Protein AF-A0A660QRM2-F1 (afdb_monomer_lite)

Structure (mmCIF, N/CA/C/O backbone):
data_AF-A0A660QRM2-F1
#
_entry.id   AF-A0A660QRM2-F1
#
loop_
_atom_site.group_PDB
_atom_site.id
_atom_site.type_symbol
_atom_site.label_atom_id
_atom_site.label_alt_id
_atom_site.label_comp_id
_atom_site.label_asym_id
_atom_site.label_entity_id
_atom_site.label_seq_id
_atom_site.pdbx_PDB_ins_code
_atom_site.Cartn_x
_atom_site.Cartn_y
_atom_site.Cartn_z
_atom_site.occupancy
_atom_site.B_iso_or_equiv
_atom_site.auth_seq_id
_atom_site.auth_comp_id
_atom_site.auth_asym_id
_atom_site.auth_atom_id
_atom_site.pdbx_PDB_model_num
ATOM 1 N N . MET A 1 1 ? -3.261 41.865 51.664 1.00 60.72 1 MET A N 1
ATOM 2 C CA . MET A 1 1 ? -3.928 40.874 50.788 1.00 60.72 1 MET A CA 1
ATOM 3 C C . MET A 1 1 ? -4.276 39.643 51.621 1.00 60.72 1 MET A C 1
ATOM 5 O O . MET A 1 1 ? -3.426 39.176 52.366 1.00 60.72 1 MET A O 1
ATOM 9 N N . ASN A 1 2 ? -5.534 39.198 51.614 1.00 83.25 2 ASN A N 1
ATOM 10 C CA . ASN A 1 2 ? -6.059 38.264 52.617 1.00 83.25 2 ASN A CA 1
ATOM 11 C C . ASN A 1 2 ? -5.697 36.808 52.259 1.00 83.25 2 ASN A C 1
ATOM 13 O O . ASN A 1 2 ? -6.179 36.287 51.256 1.00 83.25 2 ASN A O 1
ATOM 17 N N . ARG A 1 3 ? -4.855 36.141 53.064 1.00 80.56 3 ARG A N 1
ATOM 18 C CA . ARG A 1 3 ? -4.333 34.781 52.787 1.00 80.56 3 ARG A CA 1
ATOM 19 C C . ARG A 1 3 ? -5.447 33.754 52.542 1.00 80.56 3 ARG A C 1
ATOM 21 O O . ARG A 1 3 ? -5.286 32.860 51.722 1.00 80.56 3 ARG A O 1
ATOM 28 N N . LYS A 1 4 ? -6.600 33.926 53.199 1.00 81.94 4 LYS A N 1
ATOM 29 C CA . LYS A 1 4 ? -7.799 33.094 52.997 1.00 81.94 4 LYS A CA 1
ATOM 30 C C . LYS A 1 4 ? -8.389 33.239 51.591 1.00 81.94 4 LYS A C 1
ATOM 32 O O . LYS A 1 4 ? -8.782 32.245 50.999 1.00 81.94 4 LYS A O 1
ATOM 37 N N . LEU A 1 5 ? -8.400 34.455 51.044 1.00 84.62 5 LEU A N 1
ATOM 38 C CA . LEU A 1 5 ? -8.906 34.727 49.697 1.00 84.62 5 LEU A CA 1
ATOM 39 C C . LEU A 1 5 ? -8.019 34.069 48.631 1.00 84.62 5 LEU A C 1
ATOM 41 O O . LEU A 1 5 ? -8.527 33.523 47.659 1.00 84.62 5 LEU A O 1
ATOM 45 N N . PHE A 1 6 ? -6.703 34.056 48.860 1.00 87.38 6 PHE A N 1
ATOM 46 C CA . PHE A 1 6 ? -5.743 33.404 47.968 1.00 87.38 6 PHE A CA 1
ATOM 47 C C . PHE A 1 6 ? -5.925 31.878 47.940 1.00 87.38 6 PHE A C 1
ATOM 49 O O . PHE A 1 6 ? -5.910 31.275 46.873 1.00 87.38 6 PHE A O 1
ATOM 56 N N . VAL A 1 7 ? -6.166 31.260 49.104 1.00 89.62 7 VAL A N 1
ATOM 57 C CA . VAL A 1 7 ? -6.441 29.815 49.207 1.00 89.62 7 VAL A CA 1
ATOM 58 C C . VAL A 1 7 ? -7.748 29.445 48.502 1.00 89.62 7 VAL A C 1
ATOM 60 O O . VAL A 1 7 ? -7.779 28.464 47.767 1.00 89.62 7 VAL A O 1
ATOM 63 N N . VAL A 1 8 ? -8.809 30.241 48.674 1.00 91.88 8 VAL A N 1
ATOM 64 C CA . VAL A 1 8 ? -10.092 30.011 47.987 1.00 91.88 8 VAL A CA 1
ATOM 65 C C . VAL A 1 8 ? -9.934 30.144 46.473 1.00 91.88 8 VAL A C 1
ATOM 67 O O . VAL A 1 8 ? -10.384 29.272 45.737 1.00 91.88 8 VAL A O 1
ATOM 70 N N . PHE A 1 9 ? -9.251 31.189 46.001 1.00 92.62 9 PHE A N 1
ATOM 71 C CA . PHE A 1 9 ? -9.015 31.394 44.571 1.00 92.62 9 PHE A CA 1
ATOM 72 C C . PHE A 1 9 ? -8.204 30.249 43.947 1.00 92.62 9 PHE A C 1
ATOM 74 O O . PHE A 1 9 ? -8.529 29.782 42.855 1.00 92.62 9 PHE A O 1
ATOM 81 N N . TRP A 1 10 ? -7.184 29.757 44.657 1.00 94.31 10 TRP A N 1
ATOM 82 C CA . TRP A 1 10 ? -6.386 28.614 44.217 1.00 94.31 10 TRP A CA 1
ATOM 83 C C . TRP A 1 10 ? -7.221 27.330 44.119 1.00 94.31 10 TRP A C 1
ATOM 85 O O . TRP A 1 10 ? -7.168 26.652 43.099 1.00 94.31 10 TRP A O 1
ATOM 95 N N . PHE A 1 11 ? -8.061 27.042 45.119 1.00 95.31 11 PHE A N 1
ATOM 96 C CA . PHE A 1 11 ? -8.972 25.892 45.087 1.00 95.31 11 PHE A CA 1
ATOM 97 C C . PHE A 1 11 ? -9.984 25.964 43.940 1.00 95.31 11 PHE A C 1
ATOM 99 O O . PHE A 1 11 ? -10.204 24.967 43.257 1.00 95.31 11 PHE A O 1
ATOM 106 N N . VAL A 1 12 ? -10.581 27.136 43.702 1.00 94.81 12 VAL A N 1
ATOM 107 C CA . VAL A 1 12 ? -11.530 27.334 42.593 1.00 94.81 12 VAL A CA 1
ATOM 108 C C . VAL A 1 12 ? -10.831 27.162 41.245 1.00 94.81 12 VAL A C 1
ATOM 110 O O . VAL A 1 12 ? -11.369 26.503 40.362 1.00 94.81 12 VAL A O 1
ATOM 113 N N . SER A 1 13 ? -9.613 27.688 41.101 1.00 93.06 13 SER A N 1
ATOM 114 C CA . SER A 1 13 ? -8.819 27.535 39.876 1.00 93.06 13 SER A CA 1
ATOM 115 C C . SER A 1 13 ? -8.425 26.076 39.628 1.00 93.06 13 SER A C 1
ATOM 117 O O . SER A 1 13 ? -8.513 25.608 38.498 1.00 93.06 13 SER A O 1
ATOM 119 N N . ALA A 1 14 ? -8.049 25.338 40.677 1.00 94.44 14 ALA A N 1
ATOM 120 C CA . ALA A 1 14 ? -7.732 23.914 40.588 1.00 94.44 14 ALA A CA 1
ATOM 121 C C . ALA A 1 14 ? -8.964 23.072 40.218 1.00 94.44 14 ALA A C 1
ATOM 123 O O . ALA A 1 14 ? -8.883 22.220 39.340 1.00 94.44 14 ALA A O 1
ATOM 124 N N . LEU A 1 15 ? -10.123 23.343 40.827 1.00 94.81 15 LEU A N 1
ATOM 125 C CA . LEU A 1 15 ? -11.385 22.683 40.475 1.00 94.81 15 LEU A CA 1
ATOM 126 C C . LEU A 1 15 ? -11.809 22.985 39.036 1.00 94.81 15 LEU A C 1
ATOM 128 O O . LEU A 1 15 ? -12.256 22.087 38.331 1.00 94.81 15 LEU A O 1
ATOM 132 N N . PHE A 1 16 ? -11.643 24.230 38.587 1.00 93.69 16 PHE A N 1
ATOM 133 C CA . PHE A 1 16 ? -11.936 24.618 37.211 1.00 93.69 16 PHE A CA 1
ATOM 134 C C . PHE A 1 16 ? -10.985 23.947 36.214 1.00 93.69 16 PHE A C 1
ATOM 136 O O . PHE A 1 16 ? -11.434 23.478 35.174 1.00 93.69 16 PHE A O 1
ATOM 143 N N . PHE A 1 17 ? -9.697 23.835 36.550 1.00 91.75 17 PHE A N 1
ATOM 144 C CA . PHE A 1 17 ? -8.723 23.107 35.741 1.00 91.75 17 PHE A CA 1
ATOM 145 C C . PHE A 1 17 ? -9.087 21.623 35.620 1.00 91.75 17 PHE A C 1
ATOM 147 O O . PHE A 1 17 ? -9.173 21.119 34.508 1.00 91.75 17 PHE A O 1
ATOM 154 N N . LEU A 1 18 ? -9.398 20.952 36.734 1.00 89.88 18 LEU A N 1
ATOM 155 C CA . LEU A 1 18 ? -9.816 19.544 36.731 1.00 89.88 18 LEU A CA 1
ATOM 156 C C . LEU A 1 18 ? -11.126 19.327 35.958 1.00 89.88 18 LEU A C 1
ATOM 158 O O . LEU A 1 18 ? -11.290 18.319 35.277 1.00 89.88 18 LEU A O 1
ATOM 162 N N . PHE A 1 19 ? -12.060 20.276 36.039 1.00 87.56 19 PHE A N 1
ATOM 163 C CA . PHE A 1 19 ? -13.305 20.237 35.275 1.00 87.56 19 PHE A CA 1
ATOM 164 C C . PHE A 1 19 ? -13.068 20.414 33.770 1.00 87.56 19 PHE A C 1
ATOM 166 O O . PHE A 1 19 ? -13.628 19.666 32.971 1.00 87.56 19 PHE A O 1
ATOM 173 N N . LEU A 1 20 ? -12.213 21.365 33.378 1.00 86.12 20 LEU A N 1
ATOM 174 C CA . LEU A 1 20 ? -11.803 21.539 31.985 1.00 86.12 20 LEU A CA 1
ATOM 175 C C . LEU A 1 20 ? -11.062 20.310 31.465 1.00 86.12 20 LEU A C 1
ATOM 177 O O . LEU A 1 20 ? -11.350 19.860 30.365 1.00 86.12 20 LEU A O 1
ATOM 181 N N . GLU A 1 21 ? -10.151 19.744 32.252 1.00 83.38 21 GLU A N 1
ATOM 182 C CA . GLU A 1 21 ? -9.436 18.521 31.904 1.00 83.38 21 GLU A CA 1
ATOM 183 C C . GLU A 1 21 ? -10.418 17.365 31.698 1.00 83.38 21 GLU A C 1
ATOM 185 O O . GLU A 1 21 ? -10.351 16.692 30.676 1.00 83.38 21 GLU A O 1
ATOM 190 N N . HIS A 1 22 ? -11.407 17.196 32.579 1.00 79.06 22 HIS A N 1
ATOM 191 C CA . HIS A 1 22 ? -12.447 16.177 32.433 1.00 79.06 22 HIS A CA 1
ATOM 192 C C . HIS A 1 22 ? -13.304 16.361 31.171 1.00 79.06 22 HIS A C 1
ATOM 194 O O . HIS A 1 22 ? -13.588 15.386 30.482 1.00 79.06 22 HIS A O 1
ATOM 200 N N . ILE A 1 23 ? -13.702 17.593 30.834 1.00 76.56 23 ILE A N 1
ATOM 201 C CA . ILE A 1 23 ? -14.467 17.867 29.606 1.00 76.56 23 ILE A CA 1
ATOM 202 C C . ILE A 1 23 ? -13.601 17.643 28.361 1.00 76.56 23 ILE A C 1
ATOM 204 O O . ILE A 1 23 ? -14.033 16.981 27.421 1.00 76.56 23 ILE A O 1
ATOM 208 N N . CYS A 1 24 ? -12.377 18.172 28.349 1.00 67.06 24 CYS A N 1
ATOM 209 C CA . CYS A 1 24 ? -11.475 18.090 27.204 1.00 67.06 24 CYS A CA 1
ATOM 210 C C . CYS A 1 24 ? -10.963 16.666 26.949 1.00 67.06 24 CYS A C 1
ATOM 212 O O . CYS A 1 24 ? -10.686 16.327 25.803 1.00 67.06 24 CYS A O 1
ATOM 214 N N . THR A 1 25 ? -10.852 15.828 27.983 1.00 62.59 25 THR A N 1
ATOM 215 C CA . THR A 1 25 ? -10.408 14.429 27.849 1.00 62.59 25 THR A CA 1
ATOM 216 C C . THR A 1 25 ? -11.543 13.461 27.508 1.00 62.59 25 THR A C 1
ATOM 218 O O . THR A 1 25 ? -11.279 12.429 26.898 1.00 62.59 25 THR A O 1
ATOM 221 N N . ASN A 1 26 ? -12.803 13.788 27.823 1.00 57.09 26 ASN A N 1
ATOM 222 C CA . ASN A 1 26 ? -13.941 12.886 27.589 1.00 57.09 26 ASN A CA 1
ATOM 223 C C . ASN A 1 26 ? -14.588 12.977 26.202 1.00 57.09 26 ASN A C 1
ATOM 225 O O . ASN A 1 26 ? -15.508 12.213 25.911 1.00 57.09 26 ASN A O 1
ATOM 229 N N . HIS A 1 27 ? -14.122 13.860 25.321 1.00 56.66 27 HIS A N 1
ATOM 230 C CA . HIS A 1 27 ? -14.545 13.853 23.922 1.00 56.66 27 HIS A CA 1
ATOM 231 C C . HIS A 1 27 ? -13.604 12.981 23.085 1.00 56.66 27 HIS A C 1
ATOM 233 O O . HIS A 1 27 ? -12.868 13.479 22.233 1.00 56.66 27 HIS A O 1
ATOM 239 N N . SER A 1 28 ? -13.621 11.666 23.320 1.00 66.88 28 SER A N 1
ATOM 240 C CA . SER A 1 28 ? -13.039 10.740 22.352 1.00 66.88 28 SER A CA 1
ATOM 241 C C . SER A 1 28 ? -13.881 10.761 21.072 1.00 66.88 28 SER A C 1
ATOM 243 O O . SER A 1 28 ? -15.101 10.945 21.097 1.00 66.88 28 SER A O 1
ATOM 245 N N . HIS A 1 29 ? -13.222 10.636 19.922 1.00 76.12 29 HIS A N 1
ATOM 246 C CA . HIS A 1 29 ? -13.922 10.490 18.650 1.00 76.12 29 HIS A CA 1
ATOM 247 C C . HIS A 1 29 ? -14.838 9.254 18.717 1.00 76.12 29 HIS A C 1
ATOM 249 O O . HIS A 1 29 ? -14.432 8.236 19.270 1.00 76.12 29 HIS A O 1
ATOM 255 N N . GLU A 1 30 ? -16.036 9.302 18.122 1.00 83.56 30 GLU A N 1
ATOM 256 C CA . GLU A 1 30 ? -17.008 8.186 18.158 1.00 83.56 30 GLU A CA 1
ATOM 257 C C . GLU A 1 30 ? -16.383 6.850 17.713 1.00 83.56 30 GLU A C 1
ATOM 259 O O . GLU A 1 30 ? -16.701 5.790 18.241 1.00 83.56 30 GLU A O 1
ATOM 264 N N . ASN A 1 31 ? -15.414 6.924 16.795 1.00 89.06 31 ASN A N 1
ATOM 265 C CA . ASN A 1 31 ? -14.696 5.773 16.247 1.00 89.06 31 ASN A CA 1
ATOM 266 C C . ASN A 1 31 ? -13.273 5.602 16.804 1.00 89.06 31 ASN A C 1
ATOM 268 O O . ASN A 1 31 ? -12.446 4.973 16.147 1.00 89.06 31 ASN A O 1
ATOM 272 N N . TYR A 1 32 ? -12.964 6.175 17.971 1.00 92.00 32 TYR A N 1
ATOM 273 C CA . TYR A 1 32 ? -11.618 6.167 18.559 1.00 92.00 32 TYR A CA 1
ATOM 274 C C . TYR A 1 32 ? -11.014 4.757 18.635 1.00 92.00 32 TYR A C 1
ATOM 276 O O . TYR A 1 32 ? -9.910 4.545 18.145 1.00 92.00 32 TYR A O 1
ATOM 284 N N . GLU A 1 33 ? -11.766 3.775 19.137 1.00 95.00 33 GLU A N 1
ATOM 285 C CA . GLU A 1 33 ? -11.296 2.385 19.254 1.00 95.00 33 GLU A CA 1
ATOM 286 C C . GLU A 1 33 ? -10.966 1.752 17.893 1.00 95.00 33 GLU A C 1
ATOM 288 O O . GLU A 1 33 ? -9.953 1.071 17.736 1.00 95.00 33 GLU A O 1
ATOM 293 N N . LEU A 1 34 ? -11.787 2.006 16.867 1.00 96.38 34 LEU A N 1
ATOM 294 C CA . LEU A 1 34 ? -11.513 1.510 15.515 1.00 96.38 34 LEU A CA 1
ATOM 295 C C . LEU A 1 34 ? -10.300 2.210 14.893 1.00 96.38 34 LEU A C 1
ATOM 297 O O . LEU A 1 34 ? -9.514 1.567 14.199 1.00 96.38 34 LEU A O 1
ATOM 301 N N . MET A 1 35 ? -10.141 3.512 15.143 1.00 97.69 35 MET A N 1
ATOM 302 C CA . MET A 1 35 ? -8.996 4.302 14.685 1.00 97.69 35 MET A CA 1
ATOM 303 C C . MET A 1 35 ? -7.695 3.815 15.326 1.00 97.69 35 MET A C 1
ATOM 305 O O . MET A 1 35 ? -6.714 3.606 14.612 1.00 97.69 35 MET A O 1
ATOM 309 N N . LEU A 1 36 ? -7.711 3.548 16.634 1.00 97.94 36 LEU A N 1
ATOM 310 C CA . LEU A 1 36 ? -6.585 2.964 17.354 1.00 97.94 36 LEU A CA 1
ATOM 311 C C . LEU A 1 36 ? -6.241 1.579 16.796 1.00 97.94 36 LEU A C 1
ATOM 313 O O . LEU A 1 36 ? -5.101 1.342 16.404 1.00 97.94 36 LEU A O 1
ATOM 317 N N . LYS A 1 37 ? -7.241 0.705 16.626 1.00 98.44 37 LYS A N 1
ATOM 318 C CA . LYS A 1 37 ? -7.062 -0.621 16.014 1.00 98.44 37 LYS A CA 1
ATOM 319 C C . LYS A 1 37 ? -6.473 -0.541 14.599 1.00 98.44 37 LYS A C 1
ATOM 321 O O . LYS A 1 37 ? -5.667 -1.387 14.212 1.00 98.44 37 LYS A O 1
ATOM 326 N N . ALA A 1 38 ? -6.863 0.453 13.800 1.00 98.75 38 ALA A N 1
ATOM 327 C CA . ALA A 1 38 ? -6.298 0.668 12.468 1.00 98.75 38 ALA A CA 1
ATOM 328 C C . ALA A 1 38 ? -4.810 1.047 12.536 1.00 98.75 38 ALA A C 1
ATOM 330 O O . ALA A 1 38 ? -4.006 0.481 11.792 1.00 98.75 38 ALA A O 1
ATOM 331 N N . ALA A 1 39 ? -4.434 1.948 13.446 1.00 98.75 39 ALA A N 1
ATOM 332 C CA . ALA A 1 39 ? -3.039 2.315 13.673 1.00 98.75 39 ALA A CA 1
ATOM 333 C C . ALA A 1 39 ? -2.210 1.118 14.177 1.00 98.75 39 ALA A C 1
ATOM 335 O O . ALA A 1 39 ? -1.145 0.832 13.631 1.00 98.75 39 ALA A O 1
ATOM 336 N N . GLU A 1 40 ? -2.726 0.344 15.135 1.00 98.81 40 GLU A N 1
ATOM 337 C CA . GLU A 1 40 ? -2.079 -0.874 15.647 1.00 98.81 40 GLU A CA 1
ATOM 338 C C . GLU A 1 40 ? -1.865 -1.927 14.551 1.00 98.81 40 GLU A C 1
ATOM 340 O O . GLU A 1 40 ? -0.771 -2.482 14.421 1.00 98.81 40 GLU A O 1
ATOM 345 N N . ASN A 1 41 ? -2.872 -2.155 13.700 1.00 98.88 41 ASN A N 1
ATOM 346 C CA . ASN A 1 41 ? -2.737 -3.023 12.530 1.00 98.88 41 ASN A CA 1
ATOM 347 C C . ASN A 1 41 ? -1.612 -2.535 11.602 1.00 98.88 41 ASN A C 1
ATOM 349 O O . ASN A 1 41 ? -0.833 -3.347 11.102 1.00 98.88 41 ASN A O 1
ATOM 353 N N . MET A 1 42 ? -1.498 -1.221 11.374 1.00 98.81 42 MET A N 1
ATOM 354 C CA . MET A 1 42 ? -0.439 -0.650 10.537 1.00 98.81 42 MET A CA 1
ATOM 355 C C . MET A 1 42 ? 0.942 -0.811 11.165 1.00 98.81 42 MET A C 1
ATOM 357 O O . MET A 1 42 ? 1.873 -1.166 10.443 1.00 98.81 42 MET A O 1
ATOM 361 N N . ILE A 1 43 ? 1.077 -0.644 12.482 1.00 98.88 43 ILE A N 1
ATOM 362 C CA . ILE A 1 43 ? 2.321 -0.941 13.207 1.00 98.88 43 ILE A CA 1
ATOM 363 C C . ILE A 1 43 ? 2.698 -2.412 13.010 1.00 98.88 43 ILE A C 1
ATOM 365 O O . ILE A 1 43 ? 3.824 -2.717 12.617 1.00 98.88 43 ILE A O 1
ATOM 369 N N . GLN A 1 44 ? 1.751 -3.332 13.210 1.00 98.81 44 GLN A N 1
ATOM 370 C CA . GLN A 1 44 ? 1.993 -4.765 13.049 1.00 98.81 44 GLN A CA 1
ATOM 371 C C . GLN A 1 44 ? 2.433 -5.118 11.619 1.00 98.81 44 GLN A C 1
ATOM 373 O O . GLN A 1 44 ? 3.432 -5.813 11.434 1.00 98.81 44 GLN A O 1
ATOM 378 N N . MET A 1 45 ? 1.715 -4.630 10.603 1.00 98.88 45 MET A N 1
ATOM 379 C CA . MET A 1 45 ? 2.061 -4.861 9.197 1.00 98.88 45 MET A CA 1
ATOM 380 C C . MET A 1 45 ? 3.412 -4.232 8.825 1.00 98.88 45 MET A C 1
ATOM 382 O O . MET A 1 45 ? 4.204 -4.857 8.123 1.00 98.88 45 MET A O 1
ATOM 386 N N . THR A 1 46 ? 3.714 -3.037 9.337 1.00 98.81 46 THR A N 1
ATOM 387 C CA . THR A 1 46 ? 5.010 -2.373 9.126 1.00 98.81 46 THR A CA 1
ATOM 388 C C . THR A 1 46 ? 6.146 -3.194 9.725 1.00 98.81 46 THR A C 1
ATOM 390 O O . THR A 1 46 ? 7.132 -3.450 9.041 1.00 98.81 46 THR A O 1
ATOM 393 N N . ASN A 1 47 ? 5.981 -3.718 10.942 1.00 98.69 47 ASN A N 1
ATOM 394 C CA . ASN A 1 47 ? 6.979 -4.580 11.580 1.00 98.69 47 ASN A CA 1
ATOM 395 C C . ASN A 1 47 ? 7.227 -5.878 10.795 1.00 98.69 47 ASN A C 1
ATOM 397 O O . ASN A 1 47 ? 8.371 -6.322 10.688 1.00 98.69 47 ASN A O 1
ATOM 401 N N . ILE A 1 48 ? 6.184 -6.467 10.194 1.00 98.75 48 ILE A N 1
ATOM 402 C CA . ILE A 1 48 ? 6.333 -7.628 9.302 1.00 98.75 48 ILE A CA 1
ATOM 403 C C . ILE A 1 48 ? 7.210 -7.268 8.100 1.00 98.75 48 ILE A C 1
ATOM 405 O O . ILE A 1 48 ? 8.129 -8.017 7.769 1.00 98.75 48 ILE A O 1
ATOM 409 N N . VAL A 1 49 ? 6.967 -6.122 7.459 1.00 98.44 49 VAL A N 1
ATOM 410 C CA . VAL A 1 49 ? 7.784 -5.667 6.324 1.00 98.44 49 VAL A CA 1
ATOM 411 C C . VAL A 1 49 ? 9.216 -5.366 6.766 1.00 98.44 49 VAL A C 1
ATOM 413 O O . VAL A 1 49 ? 10.165 -5.821 6.128 1.00 98.44 49 VAL A O 1
ATOM 416 N N . ARG A 1 50 ? 9.384 -4.672 7.894 1.00 97.94 50 ARG A N 1
ATOM 417 C CA . ARG A 1 50 ? 10.685 -4.321 8.468 1.00 97.94 50 ARG A CA 1
ATOM 418 C C . ARG A 1 50 ? 11.565 -5.539 8.739 1.00 97.94 50 ARG A C 1
ATOM 420 O O . ARG A 1 50 ? 12.771 -5.463 8.509 1.00 97.94 50 ARG A O 1
ATOM 427 N N . ALA A 1 51 ? 10.980 -6.651 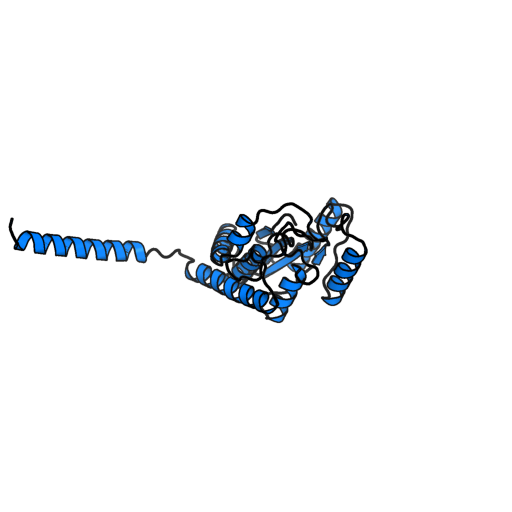9.186 1.00 98.00 51 ALA A N 1
ATOM 428 C CA . ALA A 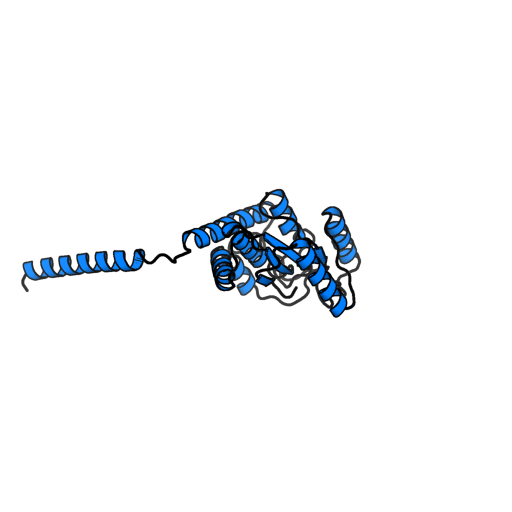1 51 ? 11.696 -7.898 9.457 1.00 98.00 51 ALA A CA 1
ATOM 429 C C . ALA A 1 51 ? 12.279 -8.570 8.198 1.00 98.00 51 ALA A C 1
ATOM 431 O O . ALA A 1 51 ? 13.190 -9.383 8.313 1.00 98.00 51 ALA A O 1
ATOM 432 N N . HIS A 1 52 ? 11.788 -8.221 7.003 1.00 97.31 52 HIS A N 1
ATOM 433 C CA . HIS A 1 52 ? 12.304 -8.718 5.720 1.00 97.31 52 HIS A CA 1
ATOM 434 C C . HIS A 1 52 ? 13.358 -7.786 5.098 1.00 97.31 52 HIS A C 1
ATOM 436 O O . HIS A 1 52 ? 13.787 -7.998 3.963 1.00 97.31 52 HIS A O 1
ATOM 442 N N . ARG A 1 53 ? 13.756 -6.725 5.810 1.00 95.75 53 ARG A N 1
ATOM 443 C CA . ARG A 1 53 ? 14.739 -5.741 5.352 1.00 95.75 53 ARG A CA 1
ATOM 444 C C . ARG A 1 53 ? 16.069 -5.958 6.067 1.00 95.75 53 ARG A C 1
ATOM 446 O O . ARG A 1 53 ? 16.195 -5.633 7.248 1.00 95.75 53 ARG A O 1
ATOM 453 N N . ASP A 1 54 ? 17.062 -6.440 5.320 1.00 88.69 54 ASP A N 1
ATOM 454 C CA . ASP A 1 54 ? 18.435 -6.633 5.815 1.00 88.69 54 ASP A CA 1
ATOM 455 C C . ASP A 1 54 ? 19.113 -5.301 6.168 1.00 88.69 54 ASP A C 1
ATOM 457 O O . ASP A 1 54 ? 19.861 -5.203 7.138 1.00 88.69 54 ASP A O 1
ATOM 461 N N . SER A 1 55 ? 18.823 -4.258 5.389 1.00 90.31 55 SER A N 1
ATOM 462 C CA . SER A 1 55 ? 19.299 -2.897 5.612 1.00 90.31 55 SER A CA 1
ATOM 463 C C . SER A 1 55 ? 18.223 -1.867 5.274 1.00 90.31 55 SER A C 1
ATOM 465 O O . SER A 1 55 ? 17.296 -2.110 4.483 1.00 90.31 55 SER A O 1
ATOM 467 N N . LEU A 1 56 ? 18.348 -0.703 5.905 1.00 92.62 56 LEU A N 1
ATOM 468 C CA . LEU A 1 56 ? 17.498 0.456 5.675 1.00 92.62 56 LEU A CA 1
ATOM 469 C C . LEU A 1 56 ? 18.285 1.551 4.967 1.00 92.62 56 LEU A C 1
ATOM 471 O O . LEU A 1 56 ? 19.507 1.619 5.085 1.00 92.62 56 LEU A O 1
ATOM 475 N N . SER A 1 57 ? 17.569 2.391 4.223 1.00 88.44 57 SER A N 1
ATOM 476 C CA . SER A 1 57 ? 18.151 3.638 3.735 1.00 88.44 57 SER A CA 1
ATOM 477 C C . SER A 1 57 ? 18.466 4.535 4.930 1.00 88.44 57 SER A C 1
ATOM 479 O O . SER A 1 57 ? 17.688 4.564 5.882 1.00 88.44 57 SER A O 1
ATOM 481 N N . GLU A 1 58 ? 19.533 5.329 4.848 1.00 92.12 58 GLU A N 1
ATOM 482 C CA . GLU A 1 58 ? 19.770 6.438 5.788 1.00 92.12 58 GLU A CA 1
ATOM 483 C C . GLU A 1 58 ? 18.600 7.435 5.778 1.00 92.12 58 GLU A C 1
ATOM 485 O O . GLU A 1 58 ? 18.340 8.128 6.760 1.00 92.12 58 GLU A O 1
ATOM 490 N N . ASP A 1 59 ? 17.832 7.449 4.684 1.00 93.81 59 ASP A N 1
ATOM 491 C CA . ASP A 1 59 ? 16.624 8.246 4.574 1.00 93.81 59 ASP A CA 1
ATOM 492 C C . ASP A 1 59 ? 15.435 7.701 5.385 1.00 93.81 59 ASP A C 1
ATOM 494 O O . ASP A 1 59 ? 14.461 8.428 5.585 1.00 93.81 59 ASP A O 1
ATOM 498 N N . ASP A 1 60 ? 15.454 6.457 5.856 1.00 95.25 60 ASP A N 1
ATOM 499 C CA . ASP A 1 60 ? 14.368 5.877 6.658 1.00 95.25 60 ASP A CA 1
ATOM 500 C C . ASP A 1 60 ? 14.588 6.160 8.149 1.00 95.25 60 ASP A C 1
ATOM 502 O O . ASP A 1 60 ? 14.789 5.259 8.955 1.00 95.25 60 ASP A O 1
ATOM 506 N N . ILE A 1 61 ? 14.550 7.443 8.516 1.00 95.12 61 ILE A N 1
ATOM 507 C CA . ILE A 1 61 ? 14.867 7.944 9.868 1.00 95.12 61 ILE A CA 1
ATOM 508 C C . ILE A 1 61 ? 13.973 7.388 10.991 1.00 95.12 61 ILE A C 1
ATOM 510 O O . ILE A 1 61 ? 14.273 7.583 12.164 1.00 95.12 61 ILE A O 1
ATOM 514 N N . ASN A 1 62 ? 12.865 6.734 10.633 1.00 93.38 62 ASN A N 1
ATOM 515 C CA . ASN A 1 62 ? 11.913 6.122 11.560 1.00 93.38 62 ASN A CA 1
ATOM 516 C C . ASN A 1 62 ? 12.040 4.587 11.599 1.00 93.38 62 ASN A C 1
ATOM 518 O O . ASN A 1 62 ? 11.177 3.919 12.166 1.00 93.38 62 ASN A O 1
ATOM 522 N N . ASP A 1 63 ? 13.067 4.026 10.955 1.00 95.50 63 ASP A N 1
ATOM 523 C CA . ASP A 1 63 ? 13.356 2.594 10.876 1.00 95.50 63 ASP A CA 1
ATOM 524 C C . ASP A 1 63 ? 12.179 1.723 10.397 1.00 95.50 63 ASP A C 1
ATOM 526 O O . ASP A 1 63 ? 12.006 0.577 10.823 1.00 95.50 63 ASP A O 1
ATOM 530 N N . THR A 1 64 ? 11.359 2.245 9.483 1.00 96.75 64 THR A N 1
ATOM 531 C CA . THR A 1 64 ? 10.086 1.610 9.101 1.00 96.75 64 THR A CA 1
ATOM 532 C C . THR A 1 64 ? 10.273 0.422 8.163 1.00 96.75 64 THR A C 1
ATOM 534 O O . THR A 1 64 ? 9.459 -0.499 8.145 1.00 96.75 64 THR A O 1
ATOM 537 N N . GLY A 1 65 ? 11.333 0.425 7.351 1.00 97.06 65 GLY A N 1
ATOM 538 C CA . GLY A 1 65 ? 11.527 -0.548 6.281 1.00 97.06 65 GLY A CA 1
ATOM 539 C C . GLY A 1 65 ? 10.630 -0.322 5.067 1.00 97.06 65 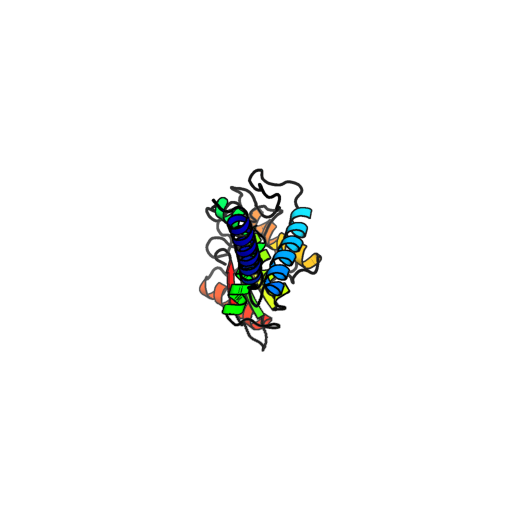GLY A C 1
ATOM 540 O O . GLY A 1 65 ? 10.597 -1.184 4.184 1.00 97.06 65 GLY A O 1
ATOM 541 N N . LEU A 1 66 ? 9.910 0.802 5.000 1.00 97.56 66 LEU A N 1
ATOM 542 C CA . LEU A 1 66 ? 8.934 1.088 3.944 1.00 97.56 66 LEU A CA 1
ATOM 543 C C . LEU A 1 66 ? 9.489 1.958 2.815 1.00 97.56 66 LEU A C 1
ATOM 545 O O . LEU A 1 66 ? 8.883 2.002 1.743 1.00 97.56 66 LEU A O 1
ATOM 549 N N . LEU A 1 67 ? 10.640 2.605 3.019 1.00 97.69 67 LEU A N 1
ATOM 550 C CA . LEU A 1 67 ? 11.302 3.395 1.982 1.00 97.69 67 LEU A CA 1
ATOM 551 C C . LEU A 1 67 ? 12.203 2.513 1.107 1.00 97.69 67 LEU A C 1
ATOM 553 O O . LEU A 1 67 ? 12.943 1.648 1.598 1.00 97.69 67 LEU A O 1
ATOM 557 N N . GLY A 1 68 ? 12.141 2.744 -0.204 1.00 96.38 68 GLY A N 1
ATOM 558 C CA . GLY A 1 68 ? 13.133 2.246 -1.156 1.00 96.38 68 GLY A CA 1
ATOM 559 C C . GLY A 1 68 ? 14.256 3.243 -1.408 1.00 96.38 68 GLY A C 1
ATOM 560 O O . GLY A 1 68 ? 14.558 4.089 -0.568 1.00 96.38 68 GLY A O 1
ATOM 561 N N . SER A 1 69 ? 14.887 3.134 -2.572 1.00 96.00 69 SER A N 1
ATOM 562 C CA . SER A 1 69 ? 16.019 3.984 -2.953 1.00 96.00 69 SER A CA 1
ATOM 563 C C . SER A 1 69 ? 15.552 5.244 -3.681 1.00 96.00 69 SER A C 1
ATOM 565 O O . SER A 1 69 ? 14.497 5.248 -4.319 1.00 96.00 69 SER A O 1
ATOM 567 N N . GLU A 1 70 ? 16.367 6.299 -3.661 1.00 96.06 70 GLU A N 1
ATOM 568 C CA . GLU A 1 70 ? 16.115 7.508 -4.457 1.00 96.06 70 GLU A CA 1
ATOM 569 C C . GLU A 1 70 ? 15.952 7.170 -5.947 1.00 96.06 70 GLU A C 1
ATOM 571 O O . GLU A 1 70 ? 15.012 7.627 -6.592 1.00 96.06 70 GLU A O 1
ATOM 576 N N . PHE A 1 71 ? 16.810 6.307 -6.497 1.00 96.12 71 PHE A N 1
ATOM 577 C CA . PHE A 1 71 ? 16.713 5.885 -7.890 1.00 96.12 71 PHE A CA 1
ATOM 578 C C . PHE A 1 71 ? 17.096 4.420 -8.095 1.00 96.12 71 PHE A C 1
ATOM 580 O O . PHE A 1 71 ? 18.100 3.940 -7.571 1.00 96.12 71 PHE A O 1
ATOM 587 N N . THR A 1 72 ? 16.316 3.723 -8.920 1.00 96.00 72 THR A N 1
ATOM 588 C CA . THR A 1 72 ? 16.626 2.395 -9.455 1.00 96.00 72 THR A CA 1
ATOM 589 C C . THR A 1 72 ? 16.076 2.275 -10.881 1.00 96.00 72 THR A C 1
ATOM 591 O O . THR A 1 72 ? 15.327 3.126 -11.354 1.00 96.00 72 THR A O 1
ATOM 594 N N . LEU A 1 73 ? 16.351 1.152 -11.550 1.00 95.50 73 LEU A N 1
ATOM 595 C CA . LEU A 1 73 ? 15.751 0.829 -12.853 1.00 95.50 73 LEU A CA 1
ATOM 596 C C . LEU A 1 73 ? 14.227 0.581 -12.806 1.00 95.50 73 LEU A C 1
ATOM 598 O O . LEU A 1 73 ? 13.610 0.463 -13.860 1.00 95.50 73 LEU A O 1
ATOM 602 N N . MET A 1 74 ? 13.626 0.475 -11.615 1.00 94.88 74 MET A N 1
ATOM 603 C CA . MET A 1 74 ? 12.169 0.414 -11.428 1.00 94.88 74 MET A CA 1
ATOM 604 C C . MET A 1 74 ? 11.542 1.788 -11.152 1.00 94.88 74 MET A C 1
ATOM 606 O O . MET A 1 74 ? 10.315 1.876 -11.071 1.00 94.88 74 MET A O 1
ATOM 610 N N . THR A 1 75 ? 12.351 2.841 -10.979 1.00 95.94 75 THR A N 1
ATOM 611 C CA . THR A 1 75 ? 11.843 4.191 -10.736 1.00 95.94 75 THR A CA 1
ATOM 612 C C . THR A 1 75 ? 11.132 4.712 -11.983 1.00 95.94 75 THR A C 1
ATOM 614 O O . THR A 1 75 ? 11.751 4.884 -13.030 1.00 95.94 75 THR A O 1
ATOM 617 N N . THR A 1 76 ? 9.832 4.978 -11.875 1.00 93.19 76 THR A N 1
ATOM 618 C CA . THR A 1 76 ? 9.004 5.455 -12.995 1.00 93.19 76 THR A CA 1
ATOM 619 C C . THR A 1 76 ? 8.858 6.968 -13.027 1.00 93.19 76 THR A C 1
ATOM 621 O O . THR A 1 76 ? 8.687 7.547 -14.093 1.00 93.19 76 THR A O 1
ATOM 624 N N . THR A 1 77 ? 8.882 7.613 -11.863 1.00 92.94 77 THR A N 1
ATOM 625 C CA . THR A 1 77 ? 8.583 9.041 -11.705 1.00 92.94 77 THR A CA 1
ATOM 626 C C . THR A 1 77 ? 9.350 9.637 -10.529 1.00 92.94 77 THR A C 1
ATOM 628 O O . THR A 1 77 ? 9.816 8.915 -9.641 1.00 92.94 77 THR A O 1
ATOM 631 N N . LEU A 1 78 ? 9.458 10.968 -10.514 1.00 95.06 78 LEU A N 1
ATOM 632 C CA . LEU A 1 78 ? 9.961 11.708 -9.359 1.00 95.06 78 LEU A CA 1
ATOM 633 C C . LEU A 1 78 ? 9.050 11.495 -8.146 1.00 95.06 78 LEU A C 1
ATOM 635 O O . LEU A 1 78 ? 7.833 11.342 -8.280 1.00 95.06 78 LEU A O 1
ATOM 639 N N . GLY A 1 79 ? 9.659 11.453 -6.968 1.00 93.62 79 GLY A N 1
ATOM 640 C CA . GLY A 1 79 ? 8.962 11.353 -5.691 1.00 93.62 79 GLY A CA 1
ATOM 641 C C . GLY A 1 79 ? 9.290 12.541 -4.799 1.00 93.62 79 GLY A C 1
ATOM 642 O O . GLY A 1 79 ? 10.160 13.343 -5.114 1.00 93.62 79 GLY A O 1
ATOM 643 N N . ASP A 1 80 ? 8.601 12.626 -3.669 1.00 96.06 80 ASP A N 1
ATOM 644 C CA . ASP A 1 80 ? 8.932 13.548 -2.590 1.00 96.06 80 ASP A CA 1
ATOM 645 C C . ASP A 1 80 ? 9.228 12.722 -1.335 1.00 96.06 80 ASP A C 1
ATOM 647 O O . ASP A 1 80 ? 8.374 11.950 -0.881 1.00 96.06 80 ASP A O 1
ATOM 651 N N . LEU A 1 81 ? 10.463 12.811 -0.835 1.00 96.94 81 LEU A N 1
ATOM 652 C CA . LEU A 1 81 ? 10.933 12.004 0.292 1.00 96.94 81 LEU A CA 1
ATOM 653 C C . LEU A 1 81 ? 10.150 12.315 1.572 1.00 96.94 81 LEU A C 1
ATOM 655 O O . LEU A 1 81 ? 9.809 11.397 2.322 1.00 96.94 81 LEU A O 1
ATOM 659 N N . GLU A 1 82 ? 9.833 13.590 1.810 1.00 97.19 82 GLU A N 1
ATOM 660 C CA . GLU A 1 82 ? 9.059 14.011 2.978 1.00 97.19 82 GLU A CA 1
ATOM 661 C C . GLU A 1 82 ? 7.666 13.386 2.951 1.00 97.19 82 GLU A C 1
ATOM 663 O O . GLU A 1 82 ? 7.279 12.730 3.915 1.00 97.19 82 GLU A O 1
ATOM 668 N N . ALA A 1 83 ? 6.970 13.443 1.816 1.00 96.50 83 ALA A N 1
ATOM 669 C CA . ALA A 1 83 ? 5.689 12.785 1.626 1.00 96.50 83 ALA A CA 1
ATOM 670 C C . ALA A 1 83 ? 5.789 11.276 1.872 1.00 96.50 83 ALA A C 1
ATOM 672 O O . ALA A 1 83 ? 4.918 10.716 2.539 1.00 96.50 83 ALA A O 1
ATOM 673 N N . LYS A 1 84 ? 6.847 10.595 1.396 1.00 96.94 84 LYS A N 1
ATOM 674 C CA . LYS A 1 84 ? 7.026 9.158 1.681 1.00 96.94 84 LYS A CA 1
ATOM 675 C C . LYS A 1 84 ? 7.110 8.898 3.180 1.00 96.94 84 LYS A C 1
ATOM 677 O O . LYS A 1 84 ? 6.345 8.075 3.680 1.00 96.94 84 LYS A O 1
ATOM 682 N N . ARG A 1 85 ? 7.969 9.633 3.890 1.00 97.50 85 ARG A N 1
ATOM 683 C CA . ARG A 1 85 ? 8.135 9.531 5.349 1.00 97.50 85 ARG A CA 1
ATOM 684 C C . ARG A 1 85 ? 6.846 9.859 6.096 1.00 97.50 85 ARG A C 1
ATOM 686 O O . ARG A 1 85 ? 6.479 9.146 7.018 1.00 97.50 85 ARG A O 1
ATOM 693 N N . THR A 1 86 ? 6.116 10.891 5.686 1.00 97.25 86 THR A N 1
ATOM 694 C CA . THR A 1 86 ? 4.839 11.254 6.311 1.00 97.25 86 THR A CA 1
ATOM 695 C C . THR A 1 86 ? 3.856 10.087 6.262 1.00 97.25 86 THR A C 1
ATOM 697 O O . THR A 1 86 ? 3.234 9.770 7.274 1.00 97.25 86 THR A O 1
ATOM 700 N N . THR A 1 87 ? 3.773 9.383 5.127 1.00 97.62 87 THR A N 1
ATOM 701 C CA . THR A 1 87 ? 2.859 8.239 4.992 1.00 97.62 87 THR A CA 1
ATOM 702 C C . THR A 1 87 ? 3.235 7.017 5.827 1.00 97.62 87 THR A C 1
ATOM 704 O O . THR A 1 87 ? 2.399 6.129 5.965 1.00 97.62 87 THR A O 1
ATOM 707 N N . THR A 1 88 ? 4.442 6.943 6.400 1.00 98.06 88 THR A N 1
ATOM 708 C CA . THR A 1 88 ? 4.819 5.831 7.288 1.00 98.06 88 THR A CA 1
ATOM 709 C C . THR A 1 88 ? 4.274 5.983 8.706 1.00 98.06 88 THR A C 1
ATOM 711 O O . THR A 1 88 ? 4.393 5.044 9.488 1.00 98.06 88 THR A O 1
ATOM 714 N N . ASN A 1 89 ? 3.693 7.134 9.064 1.00 98.31 89 ASN A N 1
ATOM 715 C CA . ASN A 1 89 ? 3.063 7.316 10.369 1.00 98.31 89 ASN A CA 1
ATOM 716 C C . ASN A 1 89 ? 1.801 6.423 10.477 1.00 98.31 89 ASN A C 1
ATOM 718 O O . ASN A 1 89 ? 0.893 6.584 9.656 1.00 98.31 89 ASN A O 1
ATOM 722 N N . PRO A 1 90 ? 1.701 5.528 11.482 1.00 98.44 90 PRO A N 1
ATOM 723 C CA . PRO A 1 90 ? 0.535 4.669 11.699 1.00 98.44 90 PRO A CA 1
ATOM 724 C C . PRO A 1 90 ? -0.815 5.388 11.785 1.00 98.44 90 PRO A C 1
ATOM 726 O O . PRO A 1 90 ? -1.838 4.810 11.413 1.00 98.44 90 PRO A O 1
ATOM 729 N N . ASP A 1 91 ? -0.831 6.656 12.198 1.00 97.75 91 ASP A N 1
ATOM 730 C CA . ASP A 1 91 ? -2.048 7.470 12.256 1.00 97.75 91 ASP A CA 1
ATOM 731 C C . ASP A 1 91 ? -2.698 7.652 10.875 1.00 97.75 91 ASP A C 1
ATOM 733 O O . ASP A 1 91 ? -3.906 7.885 10.779 1.00 97.75 91 ASP A O 1
ATOM 737 N N . PHE A 1 92 ? -1.954 7.464 9.775 1.00 98.12 92 PHE A N 1
ATOM 738 C CA . PHE A 1 92 ? -2.554 7.432 8.440 1.00 98.12 92 PHE A CA 1
ATOM 739 C C . PHE A 1 92 ? -3.589 6.317 8.288 1.00 98.12 92 PHE A C 1
ATOM 741 O O . PHE A 1 92 ? -4.572 6.514 7.577 1.00 98.12 92 PHE A O 1
ATOM 748 N N . ALA A 1 93 ? -3.437 5.176 8.968 1.00 98.75 93 ALA A N 1
ATOM 749 C CA . ALA A 1 93 ? -4.459 4.133 8.944 1.00 98.75 93 ALA A CA 1
ATOM 750 C C . ALA A 1 93 ? -5.765 4.606 9.597 1.00 98.75 93 ALA A C 1
ATOM 752 O O . ALA A 1 93 ? -6.844 4.326 9.076 1.00 98.75 93 ALA A O 1
ATOM 753 N N . ALA A 1 94 ? -5.681 5.385 10.678 1.00 98.06 94 ALA A N 1
ATOM 754 C CA . ALA A 1 94 ? -6.842 6.005 11.309 1.00 98.06 94 ALA A CA 1
ATOM 755 C C . ALA A 1 94 ? -7.503 7.055 10.397 1.00 98.06 94 ALA A C 1
ATOM 757 O O . ALA A 1 94 ? -8.732 7.117 10.308 1.00 98.06 94 ALA A O 1
ATOM 758 N N . VAL A 1 95 ? -6.706 7.844 9.667 1.00 97.75 95 VAL A N 1
ATOM 759 C CA . VAL A 1 95 ? -7.215 8.798 8.666 1.00 97.75 95 VAL A CA 1
ATOM 760 C C . VAL A 1 95 ? -7.941 8.068 7.532 1.00 97.75 95 VAL A C 1
ATOM 762 O O . VAL A 1 95 ? -9.069 8.437 7.200 1.00 97.75 95 VAL A O 1
ATOM 765 N N . ILE A 1 96 ? -7.344 7.011 6.966 1.00 98.56 96 ILE A N 1
ATOM 766 C CA . ILE A 1 96 ? -7.969 6.211 5.900 1.00 98.56 96 ILE A CA 1
ATOM 767 C C . ILE A 1 96 ? -9.268 5.578 6.406 1.00 98.56 96 ILE A C 1
ATOM 769 O O . ILE A 1 96 ? -10.285 5.641 5.720 1.00 98.56 96 ILE A O 1
ATOM 773 N N . LEU A 1 97 ? -9.260 5.008 7.613 1.00 98.50 97 LEU A N 1
ATOM 774 C CA . LEU A 1 97 ? -10.446 4.434 8.244 1.00 98.50 97 LEU A CA 1
ATOM 775 C C . LEU A 1 97 ? -11.585 5.455 8.318 1.00 98.50 97 LEU A C 1
ATOM 777 O O . LEU A 1 97 ? -12.693 5.180 7.862 1.00 98.50 97 LEU A O 1
ATOM 781 N N . HIS A 1 98 ? -11.298 6.656 8.825 1.00 97.38 98 HIS A N 1
ATOM 782 C CA . HIS A 1 98 ? -12.278 7.738 8.893 1.00 97.38 98 HIS A CA 1
ATOM 783 C C . HIS A 1 98 ? -12.827 8.112 7.513 1.00 97.38 98 HIS A C 1
ATOM 785 O O . HIS A 1 98 ? -14.029 8.330 7.358 1.00 97.38 98 HIS A O 1
ATOM 791 N N . MET A 1 99 ? -11.971 8.149 6.488 1.00 98.19 99 MET A N 1
ATOM 792 C CA . MET A 1 99 ? -12.391 8.408 5.107 1.00 98.19 99 MET A CA 1
ATOM 793 C C . MET A 1 99 ? -13.286 7.294 4.548 1.00 98.19 99 MET A C 1
ATOM 795 O O . MET A 1 99 ? -14.295 7.603 3.917 1.00 98.19 99 MET A O 1
ATOM 799 N N . LEU A 1 100 ? -12.969 6.021 4.807 1.00 98.56 100 LEU A N 1
ATOM 800 C CA . LEU A 1 100 ? -13.796 4.880 4.395 1.00 98.56 100 LEU A CA 1
ATOM 801 C C . LEU A 1 100 ? -15.173 4.920 5.070 1.00 98.56 100 LEU A C 1
ATOM 803 O O . LEU A 1 100 ? -16.193 4.784 4.397 1.00 98.56 100 LEU A O 1
ATOM 807 N N . MET A 1 101 ? -15.219 5.191 6.376 1.00 97.31 101 MET A N 1
ATOM 808 C CA . MET A 1 101 ? -16.482 5.332 7.110 1.00 97.31 101 MET A CA 1
ATOM 809 C C . MET A 1 101 ? -17.315 6.505 6.581 1.00 97.31 101 MET A C 1
ATOM 811 O O . MET A 1 101 ? -18.519 6.364 6.377 1.00 97.31 101 MET A O 1
ATOM 815 N N . LYS A 1 102 ? -16.680 7.646 6.274 1.00 96.88 102 LYS A N 1
ATOM 816 C CA . LYS A 1 102 ? -17.348 8.789 5.627 1.00 96.88 102 LYS A CA 1
ATOM 817 C C . LYS A 1 102 ? -17.858 8.477 4.222 1.00 96.88 102 LYS A C 1
ATOM 819 O O . LYS A 1 102 ? -18.878 9.030 3.823 1.00 96.88 102 LYS A O 1
ATOM 824 N N . ALA A 1 103 ? -17.177 7.599 3.489 1.00 97.38 103 ALA A N 1
ATOM 825 C CA . ALA A 1 103 ? -17.641 7.087 2.202 1.00 97.38 103 ALA A CA 1
ATOM 826 C C . ALA A 1 103 ? -18.787 6.063 2.340 1.00 97.38 103 ALA A C 1
ATOM 828 O O . ALA A 1 103 ? -19.330 5.618 1.333 1.00 97.38 103 ALA A O 1
ATOM 829 N N . GLY A 1 104 ? -19.181 5.712 3.569 1.00 97.00 104 GLY A N 1
ATOM 830 C CA . GLY A 1 104 ? -20.283 4.799 3.853 1.00 97.00 104 GLY A CA 1
ATOM 831 C C . GLY A 1 104 ? -19.892 3.323 3.869 1.00 97.00 104 GLY A C 1
ATOM 832 O O . GLY A 1 104 ? -20.792 2.487 3.886 1.00 97.00 104 GLY A O 1
ATOM 833 N N . VAL A 1 105 ? -18.592 3.004 3.879 1.00 98.12 105 VAL A N 1
ATOM 834 C CA . VAL A 1 105 ? -18.097 1.623 3.976 1.00 98.12 105 VAL A CA 1
ATOM 835 C C . VAL A 1 105 ? -18.440 1.048 5.346 1.00 98.12 105 VAL A C 1
ATOM 837 O O . VAL A 1 105 ? -18.188 1.672 6.380 1.00 98.12 105 VAL A O 1
ATOM 840 N N . LYS A 1 106 ? -18.995 -0.161 5.348 1.00 95.81 106 LYS A N 1
ATOM 841 C CA . LYS A 1 106 ? -19.372 -0.920 6.539 1.00 95.81 106 LYS A CA 1
ATOM 842 C C . LYS A 1 106 ? -18.626 -2.250 6.595 1.00 95.81 106 LYS A C 1
ATOM 844 O O . LYS A 1 106 ? -17.979 -2.675 5.640 1.00 95.81 106 LYS A O 1
ATOM 849 N N . GLN A 1 107 ? -18.745 -2.921 7.735 1.00 96.75 107 GLN A N 1
ATOM 850 C CA . GLN A 1 107 ? -18.286 -4.295 7.898 1.00 96.75 107 GLN A CA 1
ATOM 851 C C . GLN A 1 107 ? -18.860 -5.200 6.796 1.00 96.75 107 GLN A C 1
ATOM 853 O O . GLN A 1 107 ? -20.053 -5.150 6.495 1.00 96.75 107 GLN A O 1
ATOM 858 N N . GLY A 1 108 ? -18.004 -6.038 6.214 1.00 96.50 108 GLY A N 1
ATOM 859 C CA . GLY A 1 108 ? -18.336 -6.966 5.135 1.00 96.50 108 GLY A CA 1
ATOM 860 C C . GLY A 1 108 ? -18.358 -6.351 3.732 1.00 96.50 108 GLY A C 1
ATOM 861 O O . GLY A 1 108 ? -18.339 -7.102 2.751 1.00 96.50 108 GLY A O 1
ATOM 862 N N . ASP A 1 109 ? -18.343 -5.023 3.599 1.00 97.88 109 ASP A N 1
ATOM 863 C CA . ASP A 1 109 ? -18.312 -4.373 2.289 1.00 97.88 109 ASP A CA 1
ATOM 864 C C . ASP A 1 109 ? -16.984 -4.622 1.574 1.00 97.88 109 ASP A C 1
ATOM 866 O O . ASP A 1 109 ? -15.931 -4.755 2.199 1.00 97.88 109 ASP A O 1
ATOM 870 N N . SER A 1 110 ? -17.015 -4.648 0.239 1.00 98.44 110 SER A N 1
ATOM 871 C CA . SER A 1 110 ? -15.786 -4.717 -0.554 1.00 98.44 110 SER A CA 1
ATOM 872 C C . SER A 1 110 ? -15.242 -3.325 -0.859 1.00 98.44 110 SER A C 1
ATOM 874 O O . SER A 1 110 ? -15.978 -2.440 -1.304 1.00 98.44 110 SER A O 1
ATOM 876 N N . VAL A 1 111 ? -13.933 -3.154 -0.687 1.00 98.69 111 VAL A N 1
ATOM 877 C CA . VAL A 1 111 ? -13.197 -1.932 -1.032 1.00 98.69 111 VAL A CA 1
ATOM 878 C C . VAL A 1 111 ? -12.223 -2.265 -2.153 1.00 98.69 111 VAL A C 1
ATOM 880 O O . VAL A 1 111 ? -11.304 -3.061 -1.969 1.00 98.69 111 VAL A O 1
ATOM 883 N N . ALA A 1 112 ? -12.420 -1.671 -3.327 1.00 98.62 112 ALA A N 1
ATOM 884 C CA . ALA A 1 112 ? -11.487 -1.820 -4.437 1.00 98.62 112 ALA A CA 1
ATOM 885 C C . ALA A 1 112 ? -10.285 -0.890 -4.228 1.00 98.62 112 ALA A C 1
ATOM 887 O O . ALA A 1 112 ? -10.454 0.289 -3.927 1.00 98.62 112 ALA A O 1
ATOM 888 N N . ILE A 1 113 ? -9.071 -1.412 -4.380 1.00 98.75 113 ILE A N 1
ATOM 889 C CA . ILE A 1 113 ? -7.827 -0.691 -4.105 1.00 98.75 113 ILE A CA 1
ATOM 890 C C . ILE A 1 113 ? -6.916 -0.811 -5.323 1.00 98.75 113 ILE A C 1
ATOM 892 O O . ILE A 1 113 ? -6.358 -1.878 -5.585 1.00 98.75 113 ILE A O 1
ATOM 896 N N . GLY A 1 114 ? -6.749 0.295 -6.045 1.00 98.31 114 GLY A N 1
ATOM 897 C CA . GLY A 1 114 ? -5.696 0.441 -7.044 1.00 98.31 114 GLY A CA 1
ATOM 898 C C . GLY A 1 114 ? -4.461 1.021 -6.374 1.00 98.31 114 GLY A C 1
ATOM 899 O O . GLY A 1 114 ? -4.526 2.132 -5.851 1.00 98.31 114 GLY A O 1
ATOM 900 N N . ALA A 1 115 ? -3.346 0.293 -6.374 1.00 97.75 115 ALA A N 1
ATOM 901 C CA . ALA A 1 115 ? -2.106 0.759 -5.758 1.00 97.75 115 ALA A CA 1
ATOM 902 C C . ALA A 1 115 ? -0.904 0.639 -6.694 1.00 97.75 115 ALA A C 1
ATOM 904 O O . ALA A 1 115 ? -0.788 -0.322 -7.443 1.00 97.75 115 ALA A O 1
ATOM 905 N N . SER A 1 116 ? 0.026 1.585 -6.634 1.00 96.56 116 SER A N 1
ATOM 906 C CA . SER A 1 116 ? 1.348 1.439 -7.245 1.00 96.56 116 SER A CA 1
ATOM 907 C C . SER A 1 116 ? 2.418 1.263 -6.183 1.00 96.56 116 SER A C 1
ATOM 909 O O . SER A 1 116 ? 2.227 1.621 -5.016 1.00 96.56 116 SER A O 1
ATOM 911 N N . GLY A 1 117 ? 3.595 0.794 -6.596 1.00 97.06 117 GLY A N 1
ATOM 912 C CA . GLY A 1 117 ? 4.772 0.738 -5.736 1.00 97.06 117 GLY A CA 1
ATOM 913 C C . GLY A 1 117 ? 5.222 2.095 -5.189 1.00 97.06 117 GLY A C 1
ATOM 914 O O . GLY A 1 117 ? 6.107 2.136 -4.345 1.00 97.06 117 GLY A O 1
ATOM 915 N N . SER A 1 118 ? 4.621 3.212 -5.602 1.00 97.25 118 SER A N 1
ATOM 916 C CA . SER A 1 118 ? 5.019 4.551 -5.162 1.00 97.25 118 SER A CA 1
ATOM 917 C C . SER A 1 118 ? 4.738 4.824 -3.683 1.00 97.25 118 SER A C 1
ATOM 919 O O . SER A 1 118 ? 5.520 5.527 -3.051 1.00 97.25 118 SER A O 1
ATOM 921 N N . PHE A 1 119 ? 3.640 4.316 -3.116 1.00 97.88 119 PHE A N 1
ATOM 922 C CA . PHE A 1 119 ? 3.267 4.570 -1.714 1.00 97.88 119 PHE A CA 1
ATOM 923 C C . PHE A 1 119 ? 2.922 3.266 -0.979 1.00 97.88 119 PHE A C 1
ATOM 925 O O . PHE A 1 119 ? 1.760 3.040 -0.628 1.00 97.88 119 PHE A O 1
ATOM 932 N N . PRO A 1 120 ? 3.919 2.399 -0.712 1.00 98.12 120 PRO A N 1
ATOM 933 C CA . PRO A 1 120 ? 3.682 1.134 -0.016 1.00 98.12 120 PRO A CA 1
ATOM 934 C C . PRO A 1 120 ? 3.074 1.343 1.378 1.00 98.12 120 PRO A C 1
ATOM 936 O O . PRO A 1 120 ? 2.195 0.585 1.780 1.00 98.12 120 PRO A O 1
ATOM 939 N N . ALA A 1 121 ? 3.468 2.407 2.084 1.00 98.44 121 ALA A N 1
ATOM 940 C CA . ALA A 1 121 ? 2.927 2.728 3.401 1.00 98.44 121 ALA A CA 1
ATOM 941 C C . ALA A 1 121 ? 1.425 3.070 3.370 1.00 98.44 121 ALA A C 1
ATOM 943 O O . ALA A 1 121 ? 0.689 2.625 4.245 1.00 98.44 121 ALA A O 1
ATOM 944 N N . LEU A 1 122 ? 0.933 3.762 2.331 1.00 98.62 122 LEU A N 1
ATOM 945 C CA . LEU A 1 122 ? -0.505 4.027 2.179 1.00 98.62 122 LEU A CA 1
ATOM 946 C C . LEU A 1 122 ? -1.300 2.771 1.816 1.00 98.62 122 LEU A C 1
ATOM 948 O O . LEU A 1 122 ? -2.446 2.635 2.247 1.00 98.62 122 LEU A O 1
ATOM 952 N N . LEU A 1 123 ? -0.713 1.840 1.054 1.00 98.75 123 LEU A N 1
ATOM 953 C CA . LEU A 1 123 ? -1.340 0.534 0.837 1.00 98.75 123 LEU A CA 1
ATOM 954 C C . LEU A 1 123 ? -1.506 -0.194 2.175 1.00 98.75 123 LEU A C 1
ATOM 956 O O . LEU A 1 123 ? -2.605 -0.650 2.480 1.00 98.75 123 LEU A O 1
ATOM 960 N N . ILE A 1 124 ? -0.455 -0.238 2.998 1.00 98.88 124 ILE A N 1
ATOM 961 C CA . ILE A 1 124 ? -0.520 -0.838 4.337 1.00 98.88 124 ILE A CA 1
ATOM 962 C C . ILE A 1 124 ? -1.562 -0.125 5.204 1.00 98.88 124 ILE A C 1
ATOM 964 O O . ILE A 1 124 ? -2.409 -0.793 5.789 1.00 98.88 124 ILE A O 1
ATOM 968 N N . ALA A 1 125 ? -1.571 1.210 5.233 1.00 98.88 125 ALA A N 1
ATOM 969 C CA . ALA A 1 125 ? -2.568 1.992 5.963 1.00 98.88 125 ALA A CA 1
ATOM 970 C C . ALA A 1 125 ? -4.003 1.635 5.539 1.00 98.88 125 ALA A C 1
ATOM 972 O O . ALA A 1 125 ? -4.882 1.455 6.382 1.00 98.88 125 ALA A O 1
ATOM 973 N N . THR A 1 126 ? -4.231 1.462 4.234 1.00 98.88 126 THR A N 1
ATOM 974 C CA . THR A 1 126 ? -5.542 1.098 3.679 1.00 98.88 126 THR A CA 1
ATOM 975 C C . THR A 1 126 ? -5.951 -0.323 4.044 1.00 98.88 126 THR A C 1
ATOM 977 O O . THR A 1 126 ? -7.096 -0.547 4.438 1.00 98.88 126 THR A O 1
ATOM 980 N N . LEU A 1 127 ? -5.028 -1.285 3.973 1.00 98.88 127 LEU A N 1
ATOM 981 C CA . LEU A 1 127 ? -5.276 -2.663 4.405 1.00 98.88 127 LEU A CA 1
ATOM 982 C C . LEU A 1 127 ? -5.574 -2.732 5.906 1.00 98.88 127 LEU A C 1
ATOM 984 O O . LEU A 1 127 ? -6.497 -3.431 6.317 1.00 98.88 127 LEU A O 1
ATOM 988 N N . SER A 1 128 ? -4.837 -1.974 6.715 1.00 98.94 128 SER A N 1
ATOM 989 C CA . SER A 1 128 ? -5.029 -1.877 8.162 1.00 98.94 128 SER A CA 1
ATOM 990 C C . SER A 1 128 ? -6.370 -1.264 8.540 1.00 98.94 128 SER A C 1
ATOM 992 O O . SER A 1 128 ? -7.040 -1.775 9.440 1.00 98.94 128 SER A O 1
ATOM 994 N N . ALA A 1 129 ? -6.793 -0.223 7.819 1.00 98.81 129 ALA A N 1
ATOM 995 C CA . ALA A 1 129 ? -8.119 0.362 7.956 1.00 98.81 129 ALA A CA 1
ATOM 996 C C . ALA A 1 129 ? -9.215 -0.648 7.583 1.00 98.81 129 ALA A C 1
ATOM 998 O O . ALA A 1 129 ? -10.123 -0.875 8.379 1.00 98.81 129 ALA A O 1
ATOM 999 N N . CYS A 1 130 ? -9.096 -1.328 6.435 1.00 98.75 130 CYS A N 1
ATOM 1000 C CA . CYS A 1 130 ? -10.048 -2.370 6.036 1.00 98.75 130 CYS A CA 1
ATOM 1001 C C . CYS A 1 130 ? -10.124 -3.493 7.081 1.00 98.75 130 CYS A C 1
ATOM 1003 O O . CYS A 1 130 ? -11.216 -3.893 7.468 1.00 98.75 130 CYS A O 1
ATOM 1005 N N . LYS A 1 131 ? -8.979 -3.950 7.605 1.00 98.75 131 LYS A N 1
ATOM 1006 C CA . LYS A 1 131 ? -8.908 -4.979 8.653 1.00 98.75 131 LYS A CA 1
ATOM 1007 C C . LYS A 1 131 ? -9.552 -4.527 9.967 1.00 98.75 131 LYS A C 1
ATOM 1009 O O . LYS A 1 131 ? -10.189 -5.331 10.643 1.00 98.75 131 LYS A O 1
ATOM 1014 N N . ALA A 1 132 ? -9.384 -3.264 10.358 1.00 98.56 132 ALA A N 1
ATOM 1015 C CA . ALA A 1 132 ? -10.017 -2.728 11.560 1.00 98.56 132 ALA A CA 1
ATOM 1016 C C . ALA A 1 132 ? -11.546 -2.675 11.418 1.00 98.56 132 ALA A C 1
ATOM 1018 O O . ALA A 1 132 ? -12.238 -3.083 12.353 1.00 98.56 132 ALA A O 1
ATOM 1019 N N . LEU A 1 133 ? -12.027 -2.250 10.242 1.00 97.69 133 LEU A N 1
ATOM 1020 C CA . LEU A 1 133 ? -13.442 -2.151 9.863 1.00 97.69 133 LEU A CA 1
ATOM 1021 C C . LEU A 1 133 ? -14.101 -3.498 9.516 1.00 97.69 133 LEU A C 1
ATOM 1023 O O . LEU A 1 133 ? -15.314 -3.543 9.332 1.00 97.69 133 LEU A O 1
ATOM 1027 N N . ASP A 1 134 ? -13.306 -4.565 9.395 1.00 97.88 134 ASP A N 1
ATOM 1028 C CA . ASP A 1 134 ? -13.724 -5.873 8.872 1.00 97.88 134 ASP A CA 1
ATOM 1029 C C . ASP A 1 134 ? -14.359 -5.772 7.466 1.00 97.88 134 ASP A C 1
ATOM 1031 O O . ASP A 1 134 ? -15.372 -6.392 7.150 1.00 97.88 134 ASP A O 1
ATOM 1035 N N . ALA A 1 135 ? -13.763 -4.929 6.618 1.00 98.19 135 ALA A N 1
ATOM 1036 C CA . ALA A 1 135 ? -14.083 -4.786 5.201 1.00 98.19 135 ALA A CA 1
ATOM 1037 C C . ALA A 1 135 ? -13.165 -5.671 4.340 1.00 98.19 135 ALA A C 1
ATOM 1039 O O . ALA A 1 135 ? -12.053 -6.020 4.738 1.00 98.19 135 ALA A O 1
ATOM 1040 N N . ASN A 1 136 ? -13.616 -5.996 3.129 1.00 98.12 136 ASN A N 1
ATOM 1041 C CA . ASN A 1 136 ? -12.950 -6.903 2.198 1.00 98.12 136 ASN A CA 1
ATOM 1042 C C . ASN A 1 136 ? -12.129 -6.124 1.149 1.00 98.12 136 ASN A C 1
ATOM 1044 O O . ASN A 1 136 ? -12.697 -5.646 0.162 1.00 98.12 136 ASN A O 1
ATOM 1048 N N . PRO A 1 137 ? -10.799 -5.972 1.312 1.00 98.44 137 PRO A N 1
ATOM 1049 C CA . PRO A 1 137 ? -9.974 -5.290 0.324 1.00 98.44 137 PRO A CA 1
ATOM 1050 C C . PRO A 1 137 ? -9.776 -6.156 -0.928 1.00 98.44 137 PRO A C 1
ATOM 1052 O O . PRO A 1 137 ? -9.358 -7.311 -0.843 1.00 98.44 137 PRO A O 1
ATOM 1055 N N . ILE A 1 138 ? -10.004 -5.573 -2.103 1.00 98.62 138 ILE A N 1
ATOM 1056 C CA . ILE A 1 138 ? -9.705 -6.174 -3.406 1.00 98.62 138 ILE A CA 1
ATOM 1057 C C . ILE A 1 138 ? -8.612 -5.331 -4.047 1.00 98.62 138 ILE A C 1
ATOM 1059 O O . ILE A 1 138 ? -8.869 -4.210 -4.477 1.00 98.62 138 ILE A O 1
ATOM 1063 N N . VAL A 1 139 ? -7.391 -5.857 -4.090 1.00 98.75 139 VAL A N 1
ATOM 1064 C CA . VAL A 1 139 ? -6.204 -5.086 -4.477 1.00 98.75 139 VAL A CA 1
ATOM 1065 C C . VAL A 1 139 ? -5.756 -5.440 -5.891 1.00 98.75 139 VAL A C 1
ATOM 1067 O O . VAL A 1 139 ? -5.563 -6.617 -6.192 1.00 98.75 139 VAL A O 1
ATOM 1070 N N . ILE A 1 140 ? -5.520 -4.431 -6.729 1.00 98.62 140 ILE A N 1
ATOM 1071 C CA . ILE A 1 140 ? -4.733 -4.556 -7.963 1.00 98.62 140 ILE A CA 1
ATOM 1072 C C . ILE A 1 140 ? -3.523 -3.631 -7.844 1.00 98.62 140 ILE A C 1
ATOM 1074 O O . ILE A 1 140 ? -3.686 -2.435 -7.593 1.00 98.62 140 ILE A O 1
ATOM 1078 N N . CYS A 1 141 ? -2.317 -4.177 -8.038 1.00 97.12 141 CYS A N 1
ATOM 1079 C CA . CYS A 1 141 ? -1.082 -3.400 -7.916 1.00 97.12 141 CYS A CA 1
ATOM 1080 C C . CYS A 1 141 ? -0.365 -3.175 -9.253 1.00 97.12 141 CYS A C 1
ATOM 1082 O O . CYS A 1 141 ? -0.265 -4.090 -10.063 1.00 97.12 141 CYS A O 1
ATOM 1084 N N . SER A 1 142 ? 0.248 -2.010 -9.438 1.00 96.38 142 SER A N 1
ATOM 1085 C CA . SER A 1 142 ? 1.300 -1.793 -10.434 1.00 96.38 142 SER A CA 1
ATOM 1086 C C . SER A 1 142 ? 2.682 -1.830 -9.769 1.00 96.38 142 SER A C 1
ATOM 1088 O O . SER A 1 142 ? 2.899 -1.235 -8.712 1.00 96.38 142 SER A O 1
ATOM 1090 N N . LEU A 1 143 ? 3.622 -2.592 -10.346 1.00 97.00 143 LEU A N 1
ATOM 1091 C CA . LEU A 1 143 ? 4.933 -2.839 -9.723 1.00 97.00 143 LEU A CA 1
ATOM 1092 C C . LEU A 1 143 ? 5.878 -1.635 -9.773 1.00 97.00 143 LEU A C 1
ATOM 1094 O O . LEU A 1 143 ? 6.710 -1.483 -8.880 1.00 97.00 143 LEU A O 1
ATOM 1098 N N . GLY A 1 144 ? 5.765 -0.806 -10.810 1.00 95.75 144 GLY A N 1
ATOM 1099 C CA . GLY A 1 144 ? 6.511 0.439 -10.937 1.00 95.75 144 GLY A CA 1
ATOM 1100 C C . GLY A 1 144 ? 6.257 1.382 -9.762 1.00 95.75 144 GLY A C 1
ATOM 1101 O O . GLY A 1 144 ? 5.170 1.413 -9.180 1.00 95.75 144 GLY A O 1
ATOM 1102 N N . ALA A 1 145 ? 7.283 2.145 -9.406 1.00 96.75 145 ALA A N 1
ATOM 1103 C CA . ALA A 1 145 ? 7.273 2.991 -8.225 1.00 96.75 145 ALA A CA 1
ATOM 1104 C C . ALA A 1 145 ? 7.993 4.312 -8.499 1.00 96.75 145 ALA A C 1
ATOM 1106 O O . ALA A 1 145 ? 8.993 4.343 -9.211 1.00 96.75 145 ALA A O 1
ATOM 1107 N N . SER A 1 146 ? 7.529 5.401 -7.893 1.00 96.69 146 SER A N 1
ATOM 1108 C CA . SER A 1 146 ? 8.300 6.645 -7.833 1.00 96.69 146 SER A CA 1
ATOM 1109 C C . SER A 1 146 ? 9.563 6.485 -6.977 1.00 96.69 146 SER A C 1
ATOM 1111 O O . SER A 1 146 ? 9.706 5.504 -6.239 1.00 96.69 146 SER A O 1
ATOM 1113 N N . GLN A 1 147 ? 10.428 7.502 -6.986 1.00 97.50 147 GLN A N 1
ATOM 1114 C CA . GLN A 1 147 ? 11.542 7.613 -6.035 1.00 97.50 147 GLN A CA 1
ATOM 1115 C C . GLN A 1 147 ? 11.083 7.336 -4.592 1.00 97.50 147 GLN A C 1
ATOM 1117 O O . GLN A 1 147 ? 9.963 7.710 -4.208 1.00 97.50 147 GLN A O 1
ATOM 1122 N N . TRP A 1 148 ? 11.936 6.639 -3.835 1.00 97.62 148 TRP A N 1
ATOM 1123 C CA . TRP A 1 148 ? 11.727 6.187 -2.451 1.00 97.62 148 TRP A CA 1
ATOM 1124 C C . TRP A 1 148 ? 10.509 5.274 -2.206 1.00 97.62 148 TRP A C 1
ATOM 1126 O O . TRP A 1 148 ? 10.253 4.896 -1.063 1.00 97.62 148 TRP A O 1
ATOM 1136 N N . GLY A 1 149 ? 9.767 4.878 -3.246 1.00 97.50 149 GLY A N 1
ATOM 1137 C CA . GLY A 1 149 ? 8.730 3.846 -3.151 1.00 97.50 149 GLY A CA 1
ATOM 1138 C C . GLY A 1 149 ? 9.316 2.433 -3.040 1.00 97.50 149 GLY A C 1
ATOM 1139 O O . GLY A 1 149 ? 10.514 2.252 -2.863 1.00 97.50 149 GLY A O 1
ATOM 1140 N N . ALA A 1 150 ? 8.492 1.401 -3.207 1.00 97.31 150 ALA A N 1
ATOM 1141 C CA . ALA A 1 150 ? 8.919 0.005 -3.313 1.00 97.31 150 ALA A CA 1
ATOM 1142 C C . ALA A 1 150 ? 9.561 -0.284 -4.687 1.00 97.31 150 ALA A C 1
ATOM 1144 O O . ALA A 1 150 ? 9.038 -1.048 -5.500 1.00 97.31 150 ALA A O 1
ATOM 1145 N N . ASN A 1 151 ? 10.676 0.395 -4.967 1.00 96.69 151 ASN A N 1
ATOM 1146 C CA . ASN A 1 151 ? 11.349 0.439 -6.262 1.00 96.69 151 ASN A CA 1
ATOM 1147 C C . ASN A 1 151 ? 12.601 -0.449 -6.327 1.00 96.69 151 ASN A C 1
ATOM 1149 O O . ASN A 1 151 ? 13.443 -0.236 -7.189 1.00 96.69 151 ASN A O 1
ATOM 1153 N N . MET A 1 152 ? 12.785 -1.439 -5.456 1.00 95.81 152 MET A N 1
ATOM 1154 C CA . MET A 1 152 ? 13.965 -2.314 -5.518 1.00 95.81 152 MET A CA 1
ATOM 1155 C C . MET A 1 152 ? 13.572 -3.712 -5.993 1.00 95.81 152 MET A C 1
ATOM 1157 O O . MET A 1 152 ? 12.495 -4.211 -5.679 1.00 95.81 152 MET A O 1
ATOM 1161 N N . ARG A 1 153 ? 14.462 -4.393 -6.730 1.00 93.38 153 ARG A N 1
ATOM 1162 C CA . ARG A 1 153 ? 14.166 -5.714 -7.328 1.00 93.38 153 ARG A CA 1
ATOM 1163 C C . ARG A 1 153 ? 13.724 -6.759 -6.292 1.00 93.38 153 ARG A C 1
ATOM 1165 O O . ARG A 1 153 ? 12.910 -7.623 -6.610 1.00 93.38 153 ARG A O 1
ATOM 1172 N N . ASN A 1 154 ? 14.245 -6.682 -5.072 1.00 93.31 154 ASN A N 1
ATOM 1173 C CA . ASN A 1 154 ? 13.926 -7.542 -3.926 1.00 93.31 154 ASN A CA 1
ATOM 1174 C C . ASN A 1 154 ? 12.978 -6.885 -2.900 1.00 93.31 154 ASN A C 1
ATOM 1176 O O . ASN A 1 154 ? 12.736 -7.464 -1.847 1.00 93.31 154 ASN A O 1
ATOM 1180 N N . PHE A 1 155 ? 12.456 -5.693 -3.195 1.00 96.88 155 PHE A N 1
ATOM 1181 C CA . PHE A 1 155 ? 11.496 -4.971 -2.363 1.00 96.88 155 PHE A CA 1
ATOM 1182 C C . PHE A 1 155 ? 10.530 -4.195 -3.265 1.00 96.88 155 PHE A C 1
ATOM 1184 O O . PHE A 1 155 ? 10.662 -2.995 -3.509 1.00 96.88 155 PHE A O 1
ATOM 1191 N N . THR A 1 156 ? 9.572 -4.937 -3.805 1.00 97.69 156 THR A N 1
ATOM 1192 C CA . THR A 1 156 ? 8.461 -4.448 -4.622 1.00 97.69 156 THR A CA 1
ATOM 1193 C C . THR A 1 156 ? 7.172 -4.481 -3.812 1.00 97.69 156 THR A C 1
ATOM 1195 O O . THR A 1 156 ? 7.056 -5.224 -2.836 1.00 97.69 156 THR A O 1
ATOM 1198 N N . ILE A 1 157 ? 6.151 -3.741 -4.243 1.00 98.12 157 ILE A N 1
ATOM 1199 C CA . ILE A 1 157 ? 4.841 -3.774 -3.573 1.00 98.12 157 ILE A CA 1
ATOM 1200 C C . ILE A 1 157 ? 4.206 -5.171 -3.564 1.00 98.12 157 ILE A C 1
ATOM 1202 O O . ILE A 1 157 ? 3.451 -5.513 -2.657 1.00 98.12 157 ILE A O 1
ATOM 1206 N N . LEU A 1 158 ? 4.557 -6.007 -4.542 1.00 98.38 158 LEU A N 1
ATOM 1207 C CA . LEU A 1 158 ? 4.138 -7.400 -4.591 1.00 98.38 158 LEU A CA 1
ATOM 1208 C C . LEU A 1 158 ? 4.881 -8.274 -3.564 1.00 98.38 158 LEU A C 1
ATOM 1210 O O . LEU A 1 158 ? 4.266 -9.178 -3.006 1.00 98.38 158 LEU A O 1
ATOM 1214 N N . ASP A 1 159 ? 6.152 -7.988 -3.257 1.00 98.50 159 ASP A N 1
ATOM 1215 C CA . ASP A 1 159 ? 6.858 -8.655 -2.149 1.00 98.50 159 ASP A CA 1
ATOM 1216 C C . ASP A 1 159 ? 6.217 -8.280 -0.805 1.00 98.50 159 ASP A C 1
ATOM 1218 O O . ASP A 1 159 ? 5.936 -9.158 0.007 1.00 98.50 159 ASP A O 1
ATOM 1222 N N . ILE A 1 160 ? 5.881 -6.997 -0.615 1.00 98.62 160 ILE A N 1
ATOM 1223 C CA . ILE A 1 160 ? 5.171 -6.507 0.577 1.00 98.62 160 ILE A CA 1
ATOM 1224 C C . ILE A 1 160 ? 3.842 -7.248 0.757 1.00 98.62 160 ILE A C 1
ATOM 1226 O O . ILE A 1 160 ? 3.591 -7.818 1.818 1.00 98.62 160 ILE A O 1
ATOM 1230 N N . MET A 1 161 ? 3.009 -7.297 -0.288 1.00 98.69 161 MET A N 1
ATOM 1231 C CA . MET A 1 161 ? 1.740 -8.032 -0.253 1.00 98.69 161 MET A CA 1
ATOM 1232 C C . MET A 1 161 ? 1.940 -9.520 0.042 1.00 98.69 161 MET A C 1
ATOM 1234 O O . MET A 1 161 ? 1.178 -10.100 0.814 1.00 98.69 161 MET A O 1
ATOM 1238 N N . TYR A 1 162 ? 2.975 -10.137 -0.529 1.00 98.69 162 TYR A N 1
ATOM 1239 C CA . TYR A 1 162 ? 3.301 -11.534 -0.270 1.00 98.69 162 TYR A CA 1
ATOM 1240 C C . TYR A 1 162 ? 3.666 -11.783 1.198 1.00 98.69 162 TYR A C 1
ATOM 1242 O O . TYR A 1 162 ? 3.121 -12.704 1.808 1.00 98.69 162 TYR A O 1
ATOM 1250 N N . TRP A 1 163 ? 4.526 -10.955 1.797 1.00 98.69 163 TRP A N 1
ATOM 1251 C CA . TRP A 1 163 ? 4.907 -11.088 3.208 1.00 98.69 163 TRP A CA 1
ATOM 1252 C C . TRP A 1 163 ? 3.717 -10.892 4.147 1.00 98.69 163 TRP A C 1
ATOM 1254 O O . TRP A 1 163 ? 3.505 -11.700 5.052 1.00 98.69 163 TRP A O 1
ATOM 1264 N N . LEU A 1 164 ? 2.895 -9.872 3.893 1.00 98.75 164 LEU A N 1
ATOM 1265 C CA . LEU A 1 164 ? 1.683 -9.619 4.673 1.00 98.75 164 LEU A CA 1
ATOM 1266 C C . LEU A 1 164 ? 0.669 -10.757 4.532 1.00 98.75 164 LEU A C 1
ATOM 1268 O O . LEU A 1 164 ? 0.076 -11.181 5.526 1.00 98.75 164 LEU A O 1
ATOM 1272 N N . SER A 1 165 ? 0.508 -11.306 3.326 1.00 98.50 165 SER A N 1
ATOM 1273 C CA . SER A 1 165 ? -0.396 -12.431 3.102 1.00 98.50 165 SER A CA 1
ATOM 1274 C C . SER A 1 165 ? 0.086 -13.710 3.781 1.00 98.50 165 SER A C 1
ATOM 1276 O O . SER A 1 165 ? -0.703 -14.399 4.429 1.00 98.50 165 SER A O 1
ATOM 1278 N N . LYS A 1 166 ? 1.393 -13.995 3.747 1.00 98.44 166 LYS A N 1
ATOM 1279 C CA . LYS A 1 166 ? 1.983 -15.124 4.484 1.00 98.44 166 LYS A CA 1
ATOM 1280 C C . LYS A 1 166 ? 1.847 -14.996 5.999 1.00 98.44 166 LYS A C 1
ATOM 1282 O O . LYS A 1 166 ? 1.719 -16.017 6.666 1.00 98.44 166 LYS A O 1
ATOM 1287 N N . ALA A 1 167 ? 1.817 -13.775 6.522 1.00 98.44 167 ALA A N 1
ATOM 1288 C CA . ALA A 1 167 ? 1.550 -13.500 7.930 1.00 98.44 167 ALA A CA 1
ATOM 1289 C C . ALA A 1 167 ? 0.048 -13.499 8.294 1.00 98.44 167 ALA A C 1
ATOM 1291 O O . ALA A 1 167 ? -0.296 -13.237 9.444 1.00 98.44 167 ALA A O 1
ATOM 1292 N N . GLY A 1 168 ? -0.859 -13.766 7.343 1.00 98.00 168 GLY A N 1
ATOM 1293 C CA . GLY A 1 168 ? -2.308 -13.770 7.581 1.00 98.00 168 GLY A CA 1
ATOM 1294 C C . GLY A 1 168 ? -2.923 -12.375 7.754 1.00 98.00 168 GLY A C 1
ATOM 1295 O O . GLY A 1 168 ? -4.024 -12.243 8.292 1.00 98.00 168 GLY A O 1
ATOM 1296 N N . MET A 1 169 ? -2.226 -11.322 7.318 1.00 98.06 169 MET A N 1
ATOM 1297 C CA . MET A 1 169 ? -2.683 -9.939 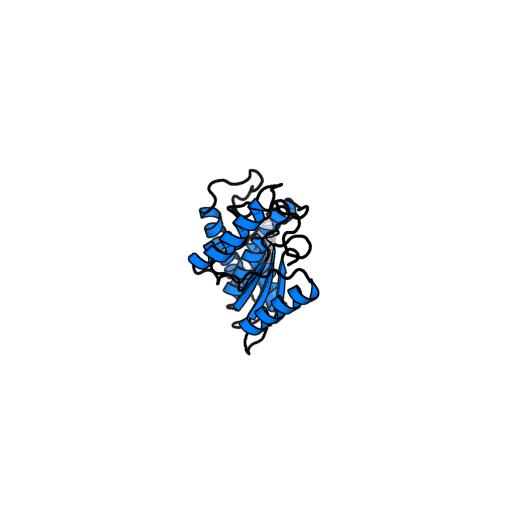7.481 1.00 98.06 169 MET A CA 1
ATOM 1298 C C . MET A 1 169 ? -3.636 -9.487 6.371 1.00 98.06 169 MET A C 1
ATOM 1300 O O . MET A 1 169 ? -4.538 -8.696 6.643 1.00 98.06 169 MET A O 1
ATOM 1304 N N . CYS A 1 170 ? -3.465 -9.998 5.150 1.00 97.56 170 CYS A N 1
ATOM 1305 C CA . CYS A 1 170 ? -4.315 -9.707 3.995 1.00 97.56 170 CYS A CA 1
ATOM 1306 C C . CYS A 1 170 ? -4.292 -10.854 2.964 1.00 97.56 170 CYS A C 1
ATOM 1308 O O . CYS A 1 170 ? -3.525 -11.811 3.077 1.00 97.56 170 CYS A O 1
ATOM 1310 N N . SER A 1 171 ? -5.133 -10.759 1.936 1.00 97.81 171 SER A N 1
ATOM 1311 C CA . SER A 1 171 ? -5.048 -11.638 0.763 1.00 97.81 171 SER A CA 1
ATOM 1312 C C . SER A 1 171 ? -4.035 -11.099 -0.248 1.00 97.81 171 SER A C 1
ATOM 1314 O O . SER A 1 171 ? -3.763 -9.898 -0.280 1.00 97.81 171 SER A O 1
ATOM 1316 N N . MET A 1 172 ? -3.508 -11.975 -1.107 1.00 98.38 172 MET A N 1
ATOM 1317 C CA . MET A 1 172 ? -2.737 -11.549 -2.281 1.00 98.38 172 MET A CA 1
ATOM 1318 C C . MET A 1 172 ? -3.575 -10.628 -3.188 1.00 98.38 172 MET A C 1
ATOM 1320 O O . MET A 1 172 ? -4.800 -10.776 -3.227 1.00 98.38 172 MET A O 1
ATOM 1324 N N . PRO A 1 173 ? -2.945 -9.695 -3.931 1.00 98.38 173 PRO A N 1
ATOM 1325 C CA . PRO A 1 173 ? -3.650 -8.904 -4.932 1.00 98.38 173 PRO A CA 1
ATOM 1326 C C . PRO A 1 173 ? -4.300 -9.822 -5.969 1.00 98.38 173 PRO A C 1
ATOM 1328 O O . PRO A 1 173 ? -3.746 -10.865 -6.318 1.00 98.38 173 PRO A O 1
ATOM 1331 N N . VAL A 1 174 ? -5.470 -9.427 -6.473 1.00 98.38 174 VAL A N 1
ATOM 1332 C CA . VAL A 1 174 ? -6.202 -10.219 -7.473 1.00 98.38 174 VAL A CA 1
ATOM 1333 C C . VAL A 1 174 ? -5.528 -10.159 -8.835 1.00 98.38 174 VAL A C 1
ATOM 1335 O O . VAL A 1 174 ? -5.627 -11.106 -9.604 1.00 98.38 174 VAL A O 1
ATOM 1338 N N . ALA A 1 175 ? -4.807 -9.072 -9.111 1.00 98.38 175 ALA A N 1
ATOM 1339 C CA . ALA A 1 175 ? -3.987 -8.937 -10.298 1.00 98.38 175 ALA A CA 1
ATOM 1340 C C . ALA A 1 175 ? -2.868 -7.916 -10.094 1.00 98.38 175 ALA A C 1
ATOM 1342 O O . ALA A 1 175 ? -2.915 -7.074 -9.191 1.00 98.38 175 ALA A O 1
ATOM 1343 N N . VAL A 1 176 ? -1.866 -7.978 -10.963 1.00 98.00 176 VAL A N 1
ATOM 1344 C CA . VAL A 1 176 ? -0.750 -7.038 -10.995 1.00 98.00 176 VAL A CA 1
ATOM 1345 C C . VAL A 1 176 ? -0.351 -6.675 -12.417 1.00 98.00 176 VAL A C 1
ATOM 1347 O O . VAL A 1 176 ? -0.481 -7.483 -13.331 1.00 98.00 176 VAL A O 1
ATOM 1350 N N . SER A 1 177 ? 0.178 -5.473 -12.594 1.00 97.06 177 SER A N 1
ATOM 1351 C CA . SER A 1 177 ? 0.769 -4.974 -13.839 1.00 97.06 177 SER A CA 1
ATOM 1352 C C . SER A 1 177 ? 2.206 -4.507 -13.604 1.00 97.06 177 SER A C 1
ATOM 1354 O O . SER A 1 177 ? 2.666 -4.404 -12.463 1.00 97.06 177 SER A O 1
ATOM 1356 N N . LEU A 1 178 ? 2.943 -4.194 -14.672 1.00 95.75 178 LEU A N 1
ATOM 1357 C CA . LEU A 1 178 ? 4.306 -3.676 -14.524 1.00 95.75 178 LEU A CA 1
ATOM 1358 C C . LEU A 1 178 ? 4.334 -2.207 -14.077 1.00 95.75 178 LEU A C 1
ATOM 1360 O O . LEU A 1 178 ? 5.294 -1.811 -13.420 1.00 95.75 178 LEU A O 1
ATOM 1364 N N . GLY A 1 179 ? 3.292 -1.418 -14.349 1.00 93.31 179 GLY A N 1
ATOM 1365 C CA . GLY A 1 179 ? 3.267 0.013 -14.031 1.00 93.31 179 GLY A CA 1
ATOM 1366 C C . GLY A 1 179 ? 4.059 0.866 -15.017 1.00 93.31 179 GLY A C 1
ATOM 1367 O O . GLY A 1 179 ? 4.394 0.422 -16.111 1.00 93.31 179 GLY A O 1
ATOM 1368 N N . GLY A 1 180 ? 4.357 2.108 -14.633 1.00 88.81 180 GLY A N 1
ATOM 1369 C CA . GLY A 1 180 ? 4.979 3.089 -15.527 1.00 88.81 180 GLY A CA 1
ATOM 1370 C C . GLY A 1 180 ? 4.053 3.522 -16.667 1.00 88.81 180 GLY A C 1
ATOM 1371 O O . GLY A 1 180 ? 2.841 3.310 -16.609 1.00 88.81 180 GLY A O 1
ATOM 1372 N N . ASP A 1 181 ? 4.625 4.134 -17.703 1.00 84.88 181 ASP A N 1
ATOM 1373 C CA . ASP A 1 181 ? 3.849 4.607 -18.852 1.00 84.88 181 ASP A CA 1
ATOM 1374 C C . ASP A 1 181 ? 3.083 3.453 -19.507 1.00 84.88 181 ASP A C 1
ATOM 1376 O O . ASP A 1 181 ? 3.635 2.374 -19.747 1.00 84.88 181 ASP A O 1
ATOM 1380 N N . LEU A 1 182 ? 1.796 3.699 -19.773 1.00 85.12 182 LEU A N 1
ATOM 1381 C CA . LEU A 1 182 ? 0.834 2.726 -20.308 1.00 85.12 182 LEU A CA 1
ATOM 1382 C C . LEU A 1 182 ? 0.640 1.472 -19.442 1.00 85.12 182 LEU A C 1
ATOM 1384 O O . LEU A 1 182 ? 0.002 0.526 -19.889 1.00 85.12 182 LEU A O 1
ATOM 1388 N N . ASP A 1 183 ? 1.159 1.459 -18.209 1.00 89.38 183 ASP A N 1
ATOM 1389 C CA . ASP A 1 183 ? 1.061 0.339 -17.269 1.00 89.38 183 ASP A CA 1
ATOM 1390 C C . ASP A 1 183 ? 1.765 -0.961 -17.737 1.00 89.38 183 ASP A C 1
ATOM 1392 O O . ASP A 1 183 ? 1.630 -2.028 -17.130 1.00 89.38 183 ASP A O 1
ATOM 1396 N N . THR A 1 184 ? 2.581 -0.874 -18.794 1.00 89.31 184 THR A N 1
ATOM 1397 C CA . THR A 1 184 ? 3.307 -2.006 -19.401 1.00 89.31 184 THR A CA 1
ATOM 1398 C C . THR A 1 184 ? 4.790 -2.049 -19.035 1.00 89.31 184 THR A C 1
ATOM 1400 O O . THR A 1 184 ? 5.534 -2.892 -19.539 1.00 89.31 184 THR A O 1
ATOM 1403 N N . GLY A 1 185 ? 5.265 -1.111 -18.215 1.00 90.69 185 GLY A N 1
ATOM 1404 C CA . GLY A 1 185 ? 6.677 -0.952 -17.884 1.00 90.69 185 GLY A CA 1
ATOM 1405 C C . GLY A 1 185 ? 7.526 -0.673 -19.120 1.00 90.69 185 GLY A C 1
ATOM 1406 O O . GLY A 1 185 ? 8.641 -1.174 -19.201 1.00 90.69 185 GLY A O 1
ATOM 1407 N N . VAL A 1 186 ? 7.001 0.057 -20.114 1.00 89.56 186 VAL A N 1
ATOM 1408 C CA . VAL A 1 186 ? 7.635 0.214 -21.441 1.00 89.56 186 VAL A CA 1
ATOM 1409 C C . VAL A 1 186 ? 9.099 0.667 -21.356 1.00 89.56 186 VAL A C 1
ATOM 1411 O O . VAL A 1 186 ? 9.934 0.133 -22.083 1.00 89.56 186 VAL A O 1
ATOM 1414 N N . ASN A 1 187 ? 9.412 1.539 -20.392 1.00 90.12 187 ASN A N 1
ATOM 1415 C CA . ASN A 1 187 ? 10.746 2.101 -20.160 1.00 90.12 187 ASN A CA 1
ATOM 1416 C C . ASN A 1 187 ? 11.671 1.204 -19.313 1.00 90.12 187 ASN A C 1
ATOM 1418 O O . ASN A 1 187 ? 12.823 1.562 -19.074 1.00 90.12 187 ASN A O 1
ATOM 1422 N N . PHE A 1 188 ? 11.198 0.052 -18.831 1.00 94.81 188 PHE A N 1
ATOM 1423 C CA . PHE A 1 188 ? 12.032 -0.873 -18.068 1.00 94.81 188 PHE A CA 1
ATOM 1424 C C . PHE A 1 188 ? 12.966 -1.672 -18.983 1.00 94.81 188 PHE A C 1
ATOM 1426 O O . PHE A 1 188 ? 12.531 -2.148 -20.037 1.00 94.81 188 PHE A O 1
ATOM 1433 N N . PRO A 1 189 ? 14.220 -1.911 -18.558 1.00 95.75 189 PRO A N 1
ATOM 1434 C CA . PRO A 1 189 ? 15.101 -2.866 -19.218 1.00 95.75 189 PRO A CA 1
ATOM 1435 C C . PRO A 1 189 ? 14.471 -4.263 -19.323 1.00 95.75 189 PRO A C 1
ATOM 1437 O O . PRO A 1 189 ? 13.749 -4.709 -18.429 1.00 95.75 189 PRO A O 1
ATOM 1440 N N . GLU A 1 190 ? 14.762 -4.985 -20.404 1.00 95.38 190 GLU A N 1
ATOM 1441 C CA . GLU A 1 190 ? 14.155 -6.298 -20.669 1.00 95.38 190 GLU A CA 1
ATOM 1442 C C . GLU A 1 190 ? 14.520 -7.366 -19.623 1.00 95.38 190 GLU A C 1
ATOM 1444 O O . GLU A 1 190 ? 13.693 -8.221 -19.295 1.00 95.38 190 GLU A O 1
ATOM 1449 N N . ASP A 1 191 ? 15.727 -7.311 -19.048 1.00 96.44 191 ASP A N 1
ATOM 1450 C CA . ASP A 1 191 ? 16.125 -8.191 -17.942 1.00 96.44 191 ASP A CA 1
ATOM 1451 C C . ASP A 1 191 ? 15.272 -7.928 -16.691 1.00 96.44 191 ASP A C 1
ATOM 1453 O O . ASP A 1 191 ? 14.809 -8.868 -16.038 1.00 96.44 191 ASP A O 1
ATOM 1457 N N . LEU A 1 192 ? 14.993 -6.652 -16.402 1.00 96.00 192 LEU A N 1
ATOM 1458 C CA . LEU A 1 192 ? 14.115 -6.252 -15.312 1.00 96.00 192 LEU A CA 1
ATOM 1459 C C . LEU A 1 192 ? 12.685 -6.739 -15.563 1.00 96.00 192 LEU A C 1
ATOM 1461 O O . LEU A 1 192 ? 12.138 -7.419 -14.694 1.00 96.00 192 LEU A O 1
ATOM 1465 N N . LYS A 1 193 ? 12.101 -6.480 -16.743 1.00 95.88 193 LYS A N 1
ATOM 1466 C CA . LYS A 1 193 ? 10.748 -6.963 -17.088 1.00 95.88 193 LYS A CA 1
ATOM 1467 C C . LYS A 1 193 ? 10.630 -8.471 -16.912 1.00 95.88 193 LYS A C 1
ATOM 1469 O O . LYS A 1 193 ? 9.695 -8.940 -16.265 1.00 95.88 193 LYS A O 1
ATOM 1474 N N . ARG A 1 194 ? 11.598 -9.230 -17.436 1.00 96.50 194 ARG A N 1
ATOM 1475 C CA . ARG A 1 194 ? 11.630 -10.691 -17.304 1.00 96.50 194 ARG A CA 1
ATOM 1476 C C . ARG A 1 194 ? 11.625 -11.117 -15.839 1.00 96.50 194 ARG A C 1
ATOM 1478 O O . ARG A 1 194 ? 10.792 -11.935 -15.460 1.00 96.50 194 ARG A O 1
ATOM 1485 N N . SER A 1 195 ? 12.482 -10.511 -15.016 1.00 97.19 195 SER A N 1
ATOM 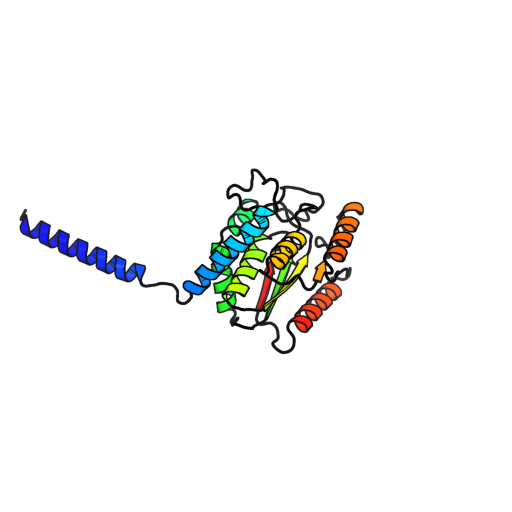1486 C CA . SER A 1 195 ? 12.552 -10.821 -13.583 1.00 97.19 195 SER A CA 1
ATOM 1487 C C . SER A 1 195 ? 11.244 -10.512 -12.836 1.00 97.19 195 SER A C 1
ATOM 1489 O O . SER A 1 195 ? 10.821 -11.291 -11.980 1.00 97.19 195 SER A O 1
ATOM 1491 N N . LEU A 1 196 ? 10.556 -9.417 -13.187 1.00 97.31 196 LEU A N 1
ATOM 1492 C CA . LEU A 1 196 ? 9.268 -9.054 -12.592 1.00 97.31 196 LEU A CA 1
ATOM 1493 C C . LEU A 1 196 ? 8.161 -10.020 -13.030 1.00 97.31 196 LEU A C 1
ATOM 1495 O O . LEU A 1 196 ? 7.405 -10.496 -12.189 1.00 97.31 196 LEU A O 1
ATOM 1499 N N . ILE A 1 197 ? 8.100 -10.389 -14.311 1.00 97.25 197 ILE A N 1
ATOM 1500 C CA . ILE A 1 197 ? 7.125 -11.366 -14.825 1.00 97.25 197 ILE A CA 1
ATOM 1501 C C . ILE A 1 197 ? 7.338 -12.744 -14.182 1.00 97.25 197 ILE A C 1
ATOM 1503 O O . ILE A 1 197 ? 6.376 -13.408 -13.792 1.00 97.25 197 ILE A O 1
ATOM 1507 N N . GLU A 1 198 ? 8.589 -13.180 -14.023 1.00 97.69 198 GLU A N 1
ATOM 1508 C CA . GLU A 1 198 ? 8.918 -14.414 -13.302 1.00 97.69 198 GLU A CA 1
ATOM 1509 C C . GLU A 1 198 ? 8.477 -14.360 -11.836 1.00 97.69 198 GLU A C 1
ATOM 1511 O O . GLU A 1 198 ? 7.953 -15.350 -11.321 1.00 97.69 198 GLU A O 1
ATOM 1516 N N . LYS A 1 199 ? 8.630 -13.207 -11.170 1.00 97.69 199 LYS A N 1
ATOM 1517 C CA . LYS A 1 199 ? 8.124 -12.994 -9.807 1.00 97.69 199 LYS A CA 1
ATOM 1518 C C . LYS A 1 199 ? 6.600 -13.106 -9.743 1.00 97.69 199 LYS A C 1
ATOM 1520 O O . LYS A 1 199 ? 6.095 -13.832 -8.891 1.00 97.69 199 LYS A O 1
ATOM 1525 N N . ILE A 1 200 ? 5.880 -12.454 -10.658 1.00 98.19 200 ILE A N 1
ATOM 1526 C CA . ILE A 1 200 ? 4.410 -12.511 -10.731 1.00 98.19 200 ILE A CA 1
ATOM 1527 C C . ILE A 1 200 ? 3.938 -13.965 -10.868 1.00 98.19 200 ILE A C 1
ATOM 1529 O O . ILE A 1 200 ? 3.072 -14.414 -10.116 1.00 98.19 200 ILE A O 1
ATOM 1533 N N . ARG A 1 201 ? 4.577 -14.736 -11.759 1.00 97.62 201 ARG A N 1
ATOM 1534 C CA . ARG A 1 201 ? 4.301 -16.172 -11.931 1.00 97.62 201 ARG A CA 1
ATOM 1535 C C . ARG A 1 201 ? 4.604 -16.975 -10.669 1.00 97.62 201 ARG A C 1
ATOM 1537 O O . ARG A 1 201 ? 3.794 -17.804 -10.273 1.00 97.62 201 ARG A O 1
ATOM 1544 N N . ARG A 1 202 ? 5.745 -16.723 -10.019 1.00 97.62 202 ARG A N 1
ATOM 1545 C CA . ARG A 1 202 ? 6.150 -17.414 -8.782 1.00 97.62 202 ARG A CA 1
ATOM 1546 C C . ARG A 1 202 ? 5.154 -17.195 -7.646 1.00 97.62 202 ARG A C 1
ATOM 1548 O O . ARG A 1 202 ? 4.912 -18.115 -6.873 1.00 97.62 202 ARG A O 1
ATOM 1555 N N . TYR A 1 203 ? 4.596 -15.992 -7.537 1.00 97.62 203 TYR A N 1
ATOM 1556 C CA . TYR A 1 203 ? 3.590 -15.664 -6.524 1.00 97.62 203 TYR A CA 1
ATOM 1557 C C . TYR A 1 203 ? 2.161 -16.026 -6.944 1.00 97.62 203 TYR A C 1
ATOM 1559 O O . TYR A 1 203 ? 1.243 -15.843 -6.150 1.00 97.62 203 TYR A O 1
ATOM 1567 N N . ASN A 1 204 ? 1.988 -16.590 -8.145 1.00 96.94 204 ASN A N 1
ATOM 1568 C CA . ASN A 1 204 ? 0.717 -17.062 -8.684 1.00 96.94 204 ASN A CA 1
ATOM 1569 C C . ASN A 1 204 ? -0.379 -15.980 -8.681 1.00 96.94 204 ASN A C 1
ATOM 1571 O O . ASN A 1 204 ? -1.495 -16.213 -8.221 1.00 96.94 204 ASN A O 1
ATOM 1575 N N . VAL A 1 205 ? -0.035 -14.789 -9.178 1.00 97.62 205 VAL A N 1
ATOM 1576 C CA . VAL A 1 205 ? -0.964 -13.658 -9.321 1.00 97.62 205 VAL A CA 1
ATOM 1577 C C . VAL A 1 205 ? -1.272 -13.416 -10.798 1.00 97.62 205 VAL A C 1
ATOM 1579 O O . VAL A 1 205 ? -0.397 -13.577 -11.651 1.00 97.62 205 VAL A O 1
ATOM 1582 N N . GLU A 1 206 ? -2.508 -13.023 -11.111 1.00 97.88 206 GLU A N 1
ATOM 1583 C CA . GLU A 1 206 ? -2.910 -12.677 -12.476 1.00 97.88 206 GLU A CA 1
ATOM 1584 C C . GLU A 1 206 ? -2.103 -11.480 -13.001 1.00 97.88 206 GLU A C 1
ATOM 1586 O O . GLU A 1 206 ? -1.955 -10.464 -12.322 1.00 97.88 206 GLU A O 1
ATOM 1591 N N . PHE A 1 207 ? -1.568 -11.603 -14.217 1.00 97.62 207 PHE A N 1
ATOM 1592 C CA . PHE A 1 207 ? -0.771 -10.556 -14.851 1.00 97.62 207 PHE A CA 1
ATOM 1593 C C . PHE A 1 207 ? -1.608 -9.773 -15.866 1.00 97.62 207 PHE A C 1
ATOM 1595 O O . PHE A 1 207 ? -2.061 -10.335 -16.863 1.00 97.62 207 PHE A O 1
ATOM 1602 N N . ILE A 1 208 ? -1.757 -8.469 -15.642 1.00 96.50 208 ILE A N 1
ATOM 1603 C CA . ILE A 1 208 ? -2.367 -7.534 -16.588 1.00 96.50 208 ILE A CA 1
ATOM 1604 C C . ILE A 1 208 ? -1.267 -6.986 -17.495 1.00 96.50 208 ILE A C 1
ATOM 1606 O O . ILE A 1 208 ? -0.343 -6.312 -17.039 1.00 96.50 208 ILE A O 1
ATOM 1610 N N . ASN A 1 209 ? -1.391 -7.262 -18.791 1.00 92.94 209 ASN A N 1
ATOM 1611 C CA . ASN A 1 209 ? -0.496 -6.759 -19.829 1.00 92.94 209 ASN A CA 1
ATOM 1612 C C . ASN A 1 209 ? -1.306 -6.350 -21.060 1.00 92.94 209 ASN A C 1
ATOM 1614 O O . ASN A 1 209 ? -1.291 -7.026 -22.089 1.00 92.94 209 ASN A O 1
ATOM 1618 N N . GLU A 1 210 ? -2.069 -5.273 -20.912 1.00 92.50 210 GLU A N 1
ATOM 1619 C CA . GLU A 1 210 ? -2.898 -4.713 -21.975 1.00 92.50 210 GLU A CA 1
ATOM 1620 C C . GLU A 1 210 ? -2.281 -3.384 -22.438 1.00 92.50 210 GLU A C 1
ATOM 1622 O O . GLU A 1 210 ? -2.227 -2.450 -21.636 1.00 92.50 210 GLU A O 1
ATOM 1627 N N . PRO A 1 211 ? -1.804 -3.282 -23.696 1.00 82.00 211 PRO A N 1
ATOM 1628 C CA . PRO A 1 211 ? -1.132 -2.080 -24.200 1.00 82.00 211 PRO A CA 1
ATOM 1629 C C . PRO A 1 211 ? -2.104 -0.934 -24.518 1.00 82.00 211 PRO A C 1
ATOM 1631 O O . PRO A 1 211 ? -1.685 0.213 -24.646 1.00 82.00 211 PRO A O 1
ATOM 1634 N N . ASP A 1 212 ? -3.395 -1.240 -24.665 1.00 90.81 212 ASP A N 1
ATOM 1635 C CA . ASP A 1 212 ? -4.448 -0.241 -24.819 1.00 90.81 212 ASP A CA 1
ATOM 1636 C C . ASP A 1 212 ? -5.008 0.153 -23.447 1.00 90.81 212 ASP A C 1
ATOM 1638 O O . ASP A 1 212 ? -5.493 -0.695 -22.692 1.00 90.81 212 ASP A O 1
ATOM 1642 N N . LEU A 1 213 ? -4.974 1.450 -23.134 1.00 86.25 213 LEU A N 1
ATOM 1643 C CA . LEU A 1 213 ? -5.381 1.968 -21.828 1.00 86.25 213 LEU A CA 1
ATOM 1644 C C . LEU A 1 213 ? -6.861 1.692 -21.528 1.00 86.25 213 LEU A C 1
ATOM 1646 O O . LEU A 1 213 ? -7.200 1.297 -20.412 1.00 86.25 213 LEU A O 1
ATOM 1650 N N . ALA A 1 214 ? -7.750 1.873 -22.510 1.00 91.06 214 ALA A N 1
ATOM 1651 C CA . ALA A 1 214 ? -9.182 1.654 -22.310 1.00 91.06 214 ALA A CA 1
ATOM 1652 C C . ALA A 1 214 ? -9.470 0.179 -21.994 1.00 91.06 214 ALA A C 1
ATOM 1654 O O . ALA A 1 214 ? -10.235 -0.138 -21.077 1.00 91.06 214 ALA A O 1
ATOM 1655 N N . ARG A 1 215 ? -8.796 -0.731 -22.701 1.00 94.06 215 ARG A N 1
ATOM 1656 C CA . ARG A 1 215 ? -8.853 -2.165 -22.442 1.00 94.06 215 ARG A CA 1
ATOM 1657 C C . ARG A 1 215 ? -8.256 -2.526 -21.084 1.00 94.06 215 ARG A C 1
ATOM 1659 O O . ARG A 1 215 ? -8.905 -3.271 -20.351 1.00 94.06 215 ARG A O 1
ATOM 1666 N N . ASN A 1 216 ? -7.111 -1.959 -20.704 1.00 92.19 216 ASN A N 1
ATOM 1667 C CA . ASN A 1 216 ? -6.495 -2.163 -19.387 1.00 92.19 216 ASN A CA 1
ATOM 1668 C C . ASN A 1 216 ? -7.471 -1.794 -18.253 1.00 92.19 216 ASN A C 1
ATOM 1670 O O . ASN A 1 216 ? -7.782 -2.627 -17.397 1.00 92.19 216 ASN A O 1
ATOM 1674 N N . VAL A 1 217 ? -8.068 -0.598 -18.317 1.00 92.75 217 VAL A N 1
ATOM 1675 C CA . VAL A 1 217 ? -9.089 -0.151 -17.354 1.00 92.75 217 VAL A CA 1
ATOM 1676 C C . VAL A 1 217 ? -10.289 -1.102 -17.340 1.00 92.75 217 VAL A C 1
ATOM 1678 O O . VAL A 1 217 ? -10.774 -1.474 -16.269 1.00 92.75 217 VAL A O 1
ATOM 1681 N N . SER A 1 218 ? -10.759 -1.549 -18.508 1.00 95.56 218 SER A N 1
ATOM 1682 C CA . SER A 1 218 ? -11.890 -2.482 -18.591 1.00 95.56 218 SER A CA 1
ATOM 1683 C C . SER A 1 218 ? -11.606 -3.827 -17.906 1.00 95.56 218 SER A C 1
ATOM 1685 O O . SER A 1 218 ? -12.477 -4.355 -17.208 1.00 95.56 218 SER A O 1
ATOM 1687 N N . VAL A 1 219 ? -10.380 -4.350 -18.036 1.00 96.56 219 VAL A N 1
ATOM 1688 C CA . VAL A 1 219 ? -9.935 -5.590 -17.385 1.00 96.56 219 VAL A CA 1
ATOM 1689 C C . VAL A 1 219 ? -9.904 -5.408 -15.870 1.00 96.56 219 VAL A C 1
ATOM 1691 O O . VAL A 1 219 ? -10.512 -6.207 -15.157 1.00 96.56 219 VAL A O 1
ATOM 1694 N N . ARG A 1 220 ? -9.309 -4.315 -15.372 1.00 96.75 220 ARG A N 1
ATOM 1695 C CA . ARG A 1 220 ? -9.287 -3.983 -13.935 1.00 96.75 220 ARG A CA 1
ATOM 1696 C C . ARG A 1 220 ? -10.696 -3.898 -13.349 1.00 96.75 220 ARG A C 1
ATOM 1698 O O . ARG A 1 220 ? -10.994 -4.539 -12.343 1.00 96.75 220 ARG A O 1
ATOM 1705 N N . MET A 1 221 ? -11.601 -3.179 -14.015 1.00 96.50 221 MET A N 1
ATOM 1706 C CA . MET A 1 221 ? -12.995 -3.048 -13.574 1.00 96.50 221 MET A CA 1
ATOM 1707 C C . MET A 1 221 ? -13.736 -4.387 -13.557 1.00 96.50 221 MET A C 1
ATOM 1709 O O . MET A 1 221 ? -14.540 -4.633 -12.654 1.00 96.50 221 MET A O 1
ATOM 1713 N N . LYS A 1 222 ? -13.475 -5.264 -14.532 1.00 97.44 222 LYS A N 1
ATOM 1714 C CA . LYS A 1 222 ? -14.042 -6.617 -14.554 1.00 97.44 222 LYS A CA 1
ATOM 1715 C C . LYS A 1 222 ? -13.535 -7.449 -13.378 1.00 97.44 222 LYS A C 1
ATOM 1717 O O . LYS A 1 222 ? -14.349 -8.114 -12.736 1.00 97.44 222 LYS A O 1
ATOM 1722 N N . LEU A 1 223 ? -12.237 -7.397 -13.086 1.00 97.88 223 LEU A N 1
ATOM 1723 C CA . LEU A 1 223 ? -11.633 -8.111 -11.961 1.00 97.88 223 LEU A CA 1
ATOM 1724 C C . LEU A 1 223 ? -12.226 -7.640 -10.634 1.00 97.88 223 LEU A C 1
ATOM 1726 O O . LEU A 1 223 ? -12.768 -8.463 -9.903 1.00 97.88 223 LEU A O 1
ATOM 1730 N N . TYR A 1 224 ? -12.272 -6.327 -10.382 1.00 98.12 224 TYR A N 1
ATOM 1731 C CA . TYR A 1 224 ? -12.893 -5.791 -9.167 1.00 98.12 224 TYR A CA 1
ATOM 1732 C C . TYR A 1 224 ? -14.346 -6.247 -8.992 1.00 98.12 224 TYR A C 1
ATOM 1734 O O . TYR A 1 224 ? -14.721 -6.717 -7.920 1.00 98.12 224 TYR A O 1
ATOM 1742 N N . ARG A 1 225 ? -15.168 -6.156 -10.047 1.00 97.00 225 ARG A N 1
ATOM 1743 C CA . ARG A 1 225 ? -16.580 -6.579 -9.997 1.00 97.00 225 ARG A CA 1
ATOM 1744 C C . ARG A 1 225 ? -16.731 -8.080 -9.764 1.00 97.00 225 ARG A C 1
ATOM 1746 O O . ARG A 1 225 ? -17.615 -8.493 -9.022 1.00 97.00 225 ARG A O 1
ATOM 1753 N N . THR A 1 226 ? -15.880 -8.887 -10.393 1.00 96.88 226 THR A N 1
ATOM 1754 C CA . THR A 1 226 ? -15.918 -10.348 -10.247 1.00 96.88 226 THR A CA 1
ATOM 1755 C C . THR A 1 226 ? -15.519 -10.753 -8.830 1.00 96.88 226 THR A C 1
ATOM 1757 O O . THR A 1 226 ? -16.209 -11.562 -8.218 1.00 96.88 226 THR A O 1
ATOM 1760 N N . SER A 1 227 ? -14.464 -10.144 -8.285 1.00 96.81 227 SER A N 1
ATOM 1761 C CA . SER A 1 227 ? -13.984 -10.400 -6.924 1.00 96.81 227 SER A CA 1
ATOM 1762 C C . SER A 1 227 ? -14.948 -9.908 -5.841 1.00 96.81 227 SER A C 1
ATOM 1764 O O . SER A 1 227 ? -15.100 -10.581 -4.829 1.00 96.81 227 SER A O 1
ATOM 1766 N N . ALA A 1 228 ? -15.634 -8.779 -6.053 1.00 96.38 228 ALA A N 1
ATOM 1767 C CA . ALA A 1 228 ? -16.634 -8.256 -5.115 1.00 96.38 228 ALA A CA 1
ATOM 1768 C C . ALA A 1 228 ? -17.944 -9.066 -5.107 1.00 96.38 228 ALA A C 1
ATOM 1770 O O . ALA A 1 228 ? -18.727 -9.012 -4.155 1.00 96.38 228 ALA A O 1
ATOM 1771 N N . GLY A 1 229 ? -18.212 -9.813 -6.182 1.00 94.00 229 GLY A N 1
ATOM 1772 C CA . GLY A 1 229 ? -19.416 -10.619 -6.321 1.00 94.00 229 GLY A CA 1
ATOM 1773 C C . GLY A 1 229 ? -20.700 -9.786 -6.241 1.00 94.00 229 GLY A C 1
ATOM 1774 O O . GLY A 1 229 ? -20.787 -8.673 -6.758 1.00 94.00 229 GLY A O 1
ATOM 1775 N N . LYS A 1 230 ? -21.733 -10.347 -5.602 1.00 88.81 230 LYS A N 1
ATOM 1776 C CA . LYS A 1 230 ? -23.065 -9.720 -5.521 1.00 88.81 230 LYS A CA 1
ATOM 1777 C C . LYS A 1 230 ? -23.123 -8.517 -4.580 1.00 88.81 230 LYS A C 1
ATOM 1779 O O . LYS A 1 230 ? -23.996 -7.676 -4.766 1.00 88.81 230 LYS A O 1
ATOM 1784 N N . SER A 1 231 ? -22.227 -8.444 -3.597 1.00 84.44 231 SER A N 1
ATOM 1785 C CA . SER A 1 231 ? -22.188 -7.344 -2.627 1.00 84.44 231 SER A CA 1
ATOM 1786 C C . SER A 1 231 ? -21.744 -6.026 -3.266 1.00 84.44 231 SER A C 1
ATOM 1788 O O . SER A 1 231 ? -22.064 -4.959 -2.756 1.00 84.44 231 SER A O 1
ATOM 1790 N N . GLY A 1 232 ? -21.059 -6.090 -4.414 1.00 93.19 232 GLY A N 1
ATOM 1791 C CA . GLY A 1 232 ? -20.548 -4.907 -5.094 1.00 93.19 232 GLY A CA 1
ATOM 1792 C C . GLY A 1 232 ? -19.417 -4.228 -4.319 1.00 93.19 232 GLY A C 1
ATOM 1793 O O . GLY A 1 232 ? -18.884 -4.766 -3.352 1.00 93.19 232 GLY A O 1
ATOM 1794 N N . ILE A 1 233 ? -19.017 -3.051 -4.794 1.00 97.62 233 ILE A N 1
ATOM 1795 C CA . ILE A 1 233 ? -17.901 -2.271 -4.249 1.00 97.62 233 ILE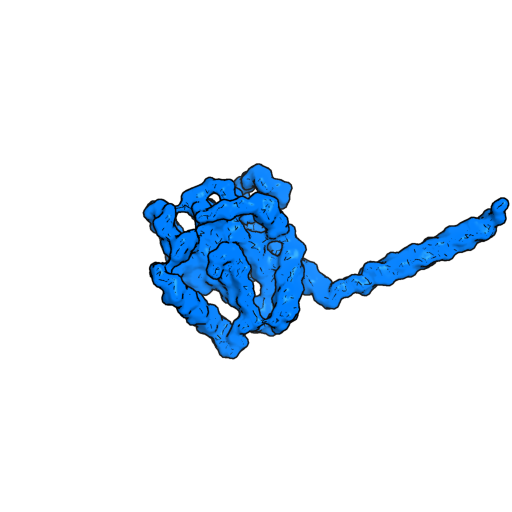 A CA 1
ATOM 1796 C C . ILE A 1 233 ? -18.485 -1.039 -3.564 1.00 97.62 233 ILE A C 1
ATOM 1798 O O . ILE A 1 233 ? -19.168 -0.255 -4.223 1.00 97.62 233 ILE A O 1
ATOM 1802 N N . ALA A 1 234 ? -18.201 -0.861 -2.275 1.00 97.94 234 ALA A N 1
ATOM 1803 C CA . ALA A 1 234 ? -18.673 0.291 -1.507 1.00 97.94 234 ALA A CA 1
ATOM 1804 C C . ALA A 1 234 ? -17.788 1.528 -1.715 1.00 97.94 234 ALA A C 1
ATOM 1806 O O . ALA A 1 234 ? -18.283 2.651 -1.743 1.00 97.94 234 ALA A O 1
ATOM 1807 N N . ALA A 1 235 ? -16.481 1.328 -1.901 1.00 98.25 235 ALA A N 1
ATOM 1808 C CA . ALA A 1 235 ? -15.532 2.406 -2.149 1.00 98.25 235 ALA A CA 1
ATOM 1809 C C . ALA A 1 235 ? -14.378 1.958 -3.050 1.00 98.25 235 ALA A C 1
ATOM 1811 O O . ALA A 1 235 ? -14.009 0.782 -3.084 1.00 98.25 235 ALA A O 1
ATOM 1812 N N . PHE A 1 236 ? -13.790 2.927 -3.751 1.00 97.94 236 PHE A N 1
ATOM 1813 C CA . PHE A 1 236 ? -12.543 2.762 -4.487 1.00 97.94 236 PHE A CA 1
ATOM 1814 C C . PHE A 1 236 ? -11.463 3.666 -3.889 1.00 97.94 236 PHE A C 1
ATOM 1816 O O . PHE A 1 236 ? -11.694 4.860 -3.696 1.00 97.94 236 PHE A O 1
ATOM 1823 N N . VAL A 1 237 ? -10.286 3.103 -3.619 1.00 98.44 237 VAL A N 1
ATOM 1824 C CA . VAL A 1 237 ? -9.108 3.818 -3.120 1.00 98.44 237 VAL A CA 1
ATOM 1825 C C . VAL A 1 237 ? -8.017 3.759 -4.185 1.00 98.44 237 VAL A C 1
ATOM 1827 O O . VAL A 1 237 ? -7.602 2.674 -4.588 1.00 98.44 237 VAL A O 1
ATOM 1830 N N . ASN A 1 238 ? -7.546 4.923 -4.632 1.00 97.25 238 ASN A N 1
ATOM 1831 C CA . ASN A 1 238 ? -6.419 5.042 -5.557 1.00 97.25 238 ASN A CA 1
ATOM 1832 C C . ASN A 1 238 ? -5.167 5.494 -4.802 1.00 97.25 238 ASN A C 1
ATOM 1834 O O . ASN A 1 238 ? -5.179 6.535 -4.145 1.00 97.25 238 ASN A O 1
ATOM 1838 N N . ILE A 1 239 ? -4.084 4.733 -4.926 1.00 97.06 239 ILE A N 1
ATOM 1839 C CA . ILE A 1 239 ? -2.818 4.957 -4.235 1.00 97.06 239 ILE A CA 1
ATOM 1840 C C . ILE A 1 239 ? -1.703 5.038 -5.274 1.00 97.06 239 ILE A C 1
ATOM 1842 O O . ILE A 1 239 ? -1.289 4.037 -5.852 1.00 97.06 239 ILE A O 1
ATOM 1846 N N . GLY A 1 240 ? -1.169 6.242 -5.484 1.00 85.38 240 GLY A N 1
ATOM 1847 C CA . GLY A 1 240 ? 0.008 6.435 -6.332 1.00 85.38 240 GLY A CA 1
ATOM 1848 C C . GLY A 1 240 ? -0.232 6.238 -7.834 1.00 85.38 240 GLY A C 1
ATOM 1849 O O . GLY A 1 240 ? 0.716 5.882 -8.529 1.00 85.38 240 GLY A O 1
ATOM 1850 N N . GLY A 1 241 ? -1.455 6.469 -8.323 1.00 73.56 241 GLY A N 1
ATOM 1851 C CA . GLY A 1 241 ? -1.760 6.537 -9.758 1.00 73.56 241 GLY A CA 1
ATOM 1852 C C . GLY A 1 241 ? -1.790 5.175 -10.451 1.00 73.56 241 GLY A C 1
ATOM 1853 O O . GLY A 1 241 ? -1.065 4.976 -11.422 1.00 73.56 241 GLY A O 1
ATOM 1854 N N . ALA A 1 242 ? -2.596 4.249 -9.927 1.00 62.16 242 ALA A N 1
ATOM 1855 C CA . ALA A 1 242 ? -2.748 2.881 -10.436 1.00 62.16 242 ALA A CA 1
ATOM 1856 C C . ALA A 1 242 ? -4.095 2.617 -11.126 1.00 62.16 242 ALA A C 1
ATOM 1858 O O . ALA A 1 242 ? -5.028 3.433 -10.959 1.00 62.16 242 ALA A O 1
#

Radius of gyration: 22.48 Å; chains: 1; bounding box: 43×58×78 Å

Sequence (242 aa):
MNRKLFVVFWFVSALFFLFLEHICTNHSHENYELMLKAAENMIQMTNIVRAHRDSLSEDDINDTGLLGSEFTLMTTTLGDLEAKRTTTNPDFAAVILHMLMKAGVKQGDSVAIGASGSFPALLIATLSACKALDANPIVICSLGASQWGANMRNFTILDIMYWLSKAGMCSMPVAVSLGGDLDTGVNFPEDLKRSLIEKIRRYNVEFINEPDLARNVSVRMKLYRTSAGKSGIAAFVNIGGA

pLDDT: mean 94.36, std 7.24, range [56.66, 98.94]

Secondary structure (DSSP, 8-state):
--HHHHHHHHHHHHHHHHHHHHHHHS---TTHHHHHHHHHHHHHHHHHHHHT-S---TT-TT--S----S--TTB-S---HHHHHHHTSTHHHHHHHHHHHHTT--TT-EEEEEEETT-HHHHHHHHHHHHHHT-EEEEEEE--B-TTSSEETTEEHHHHHHHHHHTTSSPPPSEEE-BSGGGBTTTS-HHHHHHHHHHHHHTT-EEP--SSHHHHHHHHHHHHHHHHGGG-EEEEEEES--

Foldseek 3Di:
DDPVVVVVVVVVVVVVVVVCVVVVVPPQPPCNVLLVQLLVQLQVLQVLLLVLDPDDDPLQVVSRNFWDAQDDLLAQAADDSVVQNVLSRSSLLSVLLVVCVVLVDAAAAEEEEEAEQARLSNVSSNLSSCVSRNYAYAYEYAFRYHGGGQRDLCRTSQNSQVSCVVVVSHPHHQEYFNDHVLSNSVSHDPVSSVSVVVVCVVSPHHYQHDSDNVVSVVVSVVSQDVVRDPSHHSYYHYYPHD